Protein AF-A0A6I8M839-F1 (afdb_monomer_lite)

InterPro domains:
  IPR004322 Plasmid replicase, bacterial [PF03090] (79-226)

Foldseek 3Di:
DDPPPPPPPPPVVVVVVVQVVCCQQLLSADQDFDDPVNVVLLCVLLVDQKWQFALDPPCVRQWDWDQDPVPRDIDIDGNIDGLPDPVRLNTFKTQSADLFKHQKQKAWQAQWFAAAQTSSRAHSLLSNLQNVCVVVVNHFQKKWAFRHTRTIMGMAGADMDGADPVSDDVVVVLSVLLSVLVNVSSVGDPCPPPSMDGDSSHDDDDNRRTRMGGGHSDHDYSVVSSVVSCVVVVVDDPPPPPPDDPDPVSVVVVVVVVVVVVVVVVPDDD

Sequence (270 aa):
MSLANLRQIDTAEACVISHVSNLGVCGGLYDTPASATDRDFLREHLGSEVLHASKTRRFSHAYYTVTNEETGEQVTKPRMYRVTSAAFTTCQYVMLTKVKRAAVIVVDIDQPGTEGGHPSNLAVDVRTKLAALVSKGIGPAWVGINPQSGKAQALWLIDPVYADASGKSRNMGLLASTTRALGEMLDHDPHFSHRFSRNPFYEGNDPTAYKWYRQHNHVMRLGDLIKEVRAMSGQLQYEKTRQQFTSGRELITAVKTRREEAQAFKFSPR

Radius of gyration: 23.8 Å; chains: 1; bounding box: 48×67×89 Å

pLDDT: mean 83.9, std 18.34, range [33.12, 98.62]

Secondary structure (DSSP, 8-state):
--TTTTS---HHHHHHHHHHHHHHHSTT----BPPHHHHHHHHHHHT-SEEEEESSS-GGGGEEEEE-TTT--EEEEE-EEETTSHHHHT-SEE--EETTEEEEEEEEE-----TT-SGGGS-HHHHHHHHHHHHTT---SEEEE-TTT--EEEEEEEEEEE--TTS--HHHHHHHHHHHHHHHHTT--TT-TT-PEE-TT--S--TTSPEEEE---PEEPHHHHHHHHHHHTT-----------SSHHHHHHHHHHHHHHHHHHHS---

Organism: NCBI:txid2719119

Structure (mmCIF, N/CA/C/O backbone):
data_AF-A0A6I8M839-F1
#
_entry.id   AF-A0A6I8M839-F1
#
loop_
_atom_site.group_PDB
_atom_site.id
_atom_site.type_symbol
_atom_site.label_atom_id
_atom_site.label_alt_id
_atom_site.label_comp_id
_atom_site.label_asym_id
_atom_site.label_entity_id
_atom_site.label_seq_id
_atom_site.pdbx_PDB_ins_code
_atom_site.Cartn_x
_atom_site.Cartn_y
_atom_site.Cartn_z
_atom_site.occupancy
_atom_site.B_iso_or_equiv
_atom_site.auth_seq_id
_atom_site.auth_comp_id
_atom_site.auth_asym_id
_atom_site.auth_atom_id
_atom_site.pdbx_PDB_model_num
ATOM 1 N N . MET A 1 1 ? 5.548 19.589 -52.808 1.00 45.00 1 MET A N 1
ATOM 2 C CA . MET A 1 1 ? 5.082 18.504 -51.916 1.00 45.00 1 MET A CA 1
ATOM 3 C C . MET A 1 1 ? 4.700 19.139 -50.590 1.00 45.00 1 MET A C 1
ATOM 5 O O . MET A 1 1 ? 5.522 19.833 -50.012 1.00 45.00 1 MET A O 1
ATOM 9 N N . SER A 1 2 ? 3.423 19.042 -50.224 1.00 33.12 2 SER A N 1
ATOM 10 C CA . SER A 1 2 ? 2.774 19.840 -49.174 1.00 33.12 2 SER A CA 1
ATOM 11 C C . SER A 1 2 ? 3.085 19.334 -47.758 1.00 33.12 2 SER A C 1
ATOM 13 O O . SER A 1 2 ? 3.140 18.129 -47.527 1.00 33.12 2 SER A O 1
ATOM 15 N N . LEU A 1 3 ? 3.205 20.274 -46.813 1.00 37.69 3 LEU A N 1
ATOM 16 C CA . LEU A 1 3 ? 3.411 20.131 -45.358 1.00 37.69 3 LEU A CA 1
ATOM 17 C C . LEU A 1 3 ? 2.253 19.431 -44.598 1.00 37.69 3 LEU A C 1
ATOM 19 O O . LEU A 1 3 ? 2.166 19.523 -43.376 1.00 37.69 3 LEU A O 1
ATOM 23 N N . ALA A 1 4 ? 1.361 18.725 -45.294 1.00 38.22 4 ALA A N 1
ATOM 24 C CA . ALA A 1 4 ? 0.159 18.119 -44.717 1.00 38.22 4 ALA A CA 1
ATOM 25 C C . ALA A 1 4 ? 0.342 16.671 -44.209 1.00 38.22 4 ALA A C 1
ATOM 27 O O . ALA A 1 4 ? -0.526 16.173 -43.502 1.00 38.22 4 ALA A O 1
ATOM 28 N N . ASN A 1 5 ? 1.468 16.006 -44.492 1.00 38.75 5 ASN A N 1
ATOM 29 C CA . ASN A 1 5 ? 1.661 14.580 -44.165 1.00 38.75 5 ASN A CA 1
ATOM 30 C C . ASN A 1 5 ? 2.315 14.295 -42.794 1.00 38.75 5 ASN A C 1
ATOM 32 O O . ASN A 1 5 ? 2.724 13.170 -42.537 1.00 38.7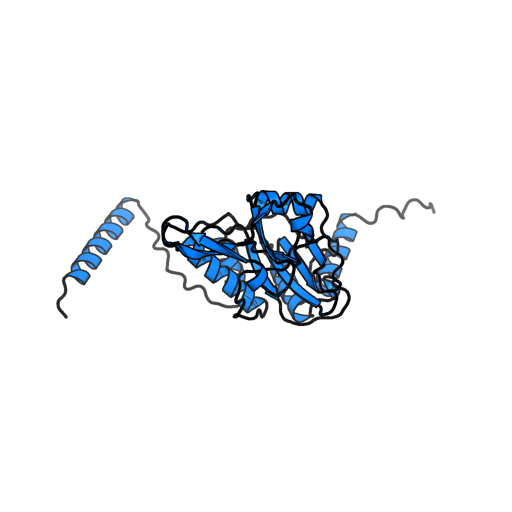5 5 ASN A O 1
ATOM 36 N N . LEU A 1 6 ? 2.427 15.288 -41.905 1.00 39.69 6 LEU A N 1
ATOM 37 C CA . LEU A 1 6 ? 3.121 15.151 -40.608 1.00 39.69 6 LEU A CA 1
ATOM 38 C C . LEU A 1 6 ? 2.192 15.142 -39.382 1.00 39.69 6 LEU A C 1
ATOM 40 O O . LEU A 1 6 ? 2.669 15.197 -38.252 1.00 39.69 6 LEU A O 1
ATOM 44 N N . ARG A 1 7 ? 0.868 15.069 -39.567 1.00 43.72 7 ARG A N 1
ATOM 45 C CA . ARG A 1 7 ? -0.111 15.086 -38.462 1.00 43.72 7 ARG A CA 1
ATOM 46 C C . ARG A 1 7 ? -1.072 13.903 -38.494 1.00 43.72 7 ARG A C 1
ATOM 48 O O . ARG A 1 7 ? -2.280 14.085 -38.423 1.00 43.72 7 ARG A O 1
ATOM 55 N N . GLN A 1 8 ? -0.534 12.695 -38.595 1.00 40.03 8 GLN A N 1
ATOM 56 C CA . GLN A 1 8 ? -1.309 11.486 -38.321 1.00 40.03 8 GLN A CA 1
ATOM 57 C C . GLN A 1 8 ? -0.378 10.310 -38.010 1.00 40.03 8 GLN A C 1
ATOM 59 O O . GLN A 1 8 ? -0.463 9.252 -38.614 1.00 40.03 8 GLN A O 1
ATOM 64 N N . ILE A 1 9 ? 0.560 10.506 -37.074 1.00 45.94 9 ILE A N 1
ATOM 65 C CA . ILE A 1 9 ? 1.094 9.349 -36.348 1.00 45.94 9 ILE A CA 1
ATOM 66 C C . ILE A 1 9 ? -0.057 8.906 -35.455 1.00 45.94 9 ILE A C 1
ATOM 68 O O . ILE A 1 9 ? -0.470 9.639 -34.552 1.00 45.94 9 ILE A O 1
ATOM 72 N N . ASP A 1 10 ? -0.643 7.774 -35.821 1.00 45.84 10 ASP A N 1
ATOM 73 C CA . ASP A 1 10 ? -1.844 7.222 -35.226 1.00 45.84 10 ASP A CA 1
ATOM 74 C C . ASP A 1 10 ? -1.691 7.136 -33.704 1.00 45.84 10 ASP A C 1
ATOM 76 O O . ASP A 1 10 ? -0.706 6.619 -33.172 1.00 45.84 10 ASP A O 1
ATOM 80 N N . THR A 1 11 ? -2.683 7.645 -32.978 1.00 50.59 11 THR A N 1
ATOM 81 C CA . THR A 1 11 ? -2.707 7.626 -31.504 1.00 50.59 11 THR A CA 1
ATOM 82 C C . THR A 1 11 ? -2.584 6.208 -30.942 1.00 50.59 11 THR A C 1
ATOM 84 O O . THR A 1 11 ? -2.060 6.033 -29.844 1.00 50.59 11 THR A O 1
ATOM 87 N N . ALA A 1 12 ? -2.987 5.194 -31.713 1.00 41.12 12 ALA A N 1
ATOM 88 C CA . ALA A 1 12 ? -2.780 3.787 -31.396 1.00 41.12 12 ALA A CA 1
ATOM 89 C C . ALA A 1 12 ? -1.300 3.370 -31.480 1.00 41.12 12 ALA A C 1
ATOM 91 O O . ALA A 1 12 ? -0.816 2.704 -30.572 1.00 41.12 12 ALA A O 1
ATOM 92 N N . GLU A 1 13 ? -0.550 3.800 -32.497 1.00 37.06 13 GLU A N 1
ATOM 93 C CA . GLU A 1 13 ? 0.884 3.497 -32.628 1.00 37.06 13 GLU A CA 1
ATOM 94 C C . GLU A 1 13 ? 1.712 4.217 -31.555 1.00 37.06 13 GLU A C 1
ATOM 96 O O . GLU A 1 13 ? 2.579 3.610 -30.928 1.00 37.06 13 GLU A O 1
ATOM 101 N N . ALA A 1 14 ? 1.390 5.478 -31.249 1.00 46.81 14 ALA A N 1
ATOM 102 C CA . ALA A 1 14 ? 2.003 6.202 -30.132 1.00 46.81 14 ALA A CA 1
ATOM 103 C C . ALA A 1 14 ? 1.656 5.574 -28.764 1.00 46.81 14 ALA A C 1
ATOM 105 O O . ALA A 1 14 ? 2.506 5.497 -27.871 1.00 46.81 14 ALA A O 1
ATOM 106 N N . CYS A 1 15 ? 0.424 5.080 -28.594 1.00 42.19 15 CYS A N 1
ATOM 107 C CA . CYS A 1 15 ? 0.009 4.314 -27.416 1.00 42.19 15 CYS A CA 1
ATOM 108 C C . CYS A 1 15 ? 0.769 2.982 -27.307 1.00 42.19 15 CYS A C 1
ATOM 110 O O . CYS A 1 15 ? 1.235 2.637 -26.227 1.00 42.19 15 CYS A O 1
ATOM 112 N N . VAL A 1 16 ? 0.984 2.267 -28.413 1.00 45.88 16 VAL A N 1
ATOM 113 C CA . VAL A 1 16 ? 1.742 1.006 -28.429 1.00 45.88 16 VAL A CA 1
ATOM 114 C C . VAL A 1 16 ? 3.232 1.246 -28.154 1.00 45.88 16 VAL A C 1
ATOM 116 O O . VAL A 1 16 ? 3.812 0.551 -27.323 1.00 45.88 16 VAL A O 1
ATOM 119 N N . ILE A 1 17 ? 3.852 2.268 -28.753 1.00 45.97 17 ILE A N 1
ATOM 120 C CA . ILE A 1 17 ? 5.266 2.617 -28.523 1.00 45.97 17 ILE A CA 1
ATOM 121 C C . ILE A 1 17 ? 5.491 3.087 -27.078 1.00 45.97 17 ILE A C 1
ATOM 123 O O . ILE A 1 17 ? 6.464 2.673 -26.438 1.00 45.97 17 ILE A O 1
ATOM 127 N N . SER A 1 18 ? 4.582 3.897 -26.522 1.00 54.16 18 SER A N 1
ATOM 128 C CA . SER A 1 18 ? 4.627 4.276 -25.101 1.00 54.16 18 SER A CA 1
ATOM 129 C C . SER A 1 18 ? 4.399 3.078 -24.178 1.00 54.16 18 SER A C 1
ATOM 131 O O . SER A 1 18 ? 5.116 2.935 -23.197 1.00 54.16 18 SER A O 1
ATOM 133 N N . HIS A 1 19 ? 3.490 2.158 -24.500 1.00 51.19 19 HIS A N 1
ATOM 134 C CA . HIS A 1 19 ? 3.244 0.972 -23.677 1.00 51.19 19 HIS A CA 1
A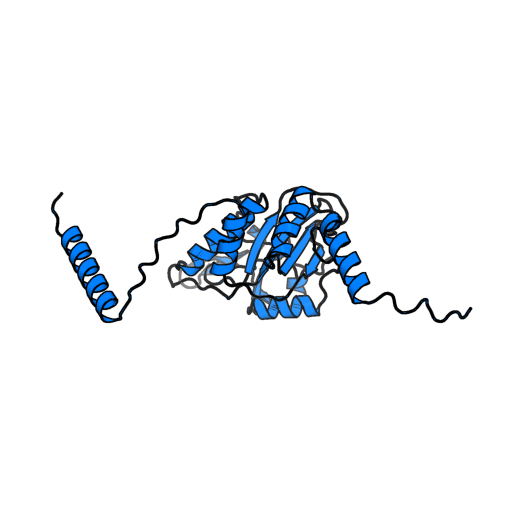TOM 135 C C . HIS A 1 19 ? 4.437 -0.002 -23.667 1.00 51.19 19 HIS A C 1
ATOM 137 O O . HIS A 1 19 ? 4.839 -0.473 -22.603 1.00 51.19 19 HIS A O 1
ATOM 143 N N . VAL A 1 20 ? 5.064 -0.249 -24.824 1.00 51.81 20 VAL A N 1
ATOM 144 C CA . VAL A 1 20 ? 6.237 -1.136 -24.956 1.00 51.81 20 VAL A CA 1
ATOM 145 C C . VAL A 1 20 ? 7.480 -0.542 -24.282 1.00 51.81 20 VAL A C 1
ATOM 147 O O . VAL A 1 20 ? 8.205 -1.259 -23.593 1.00 51.81 20 VAL A O 1
ATOM 150 N N . SER A 1 21 ? 7.707 0.770 -24.400 1.00 54.19 21 SER A N 1
ATOM 151 C CA . SER A 1 21 ? 8.803 1.454 -23.690 1.00 54.19 21 SER A CA 1
ATOM 152 C C . SER A 1 21 ? 8.576 1.517 -22.171 1.00 54.19 21 SER A C 1
ATOM 154 O O . SER A 1 21 ? 9.525 1.368 -21.395 1.00 54.19 21 SER A O 1
ATOM 156 N N . ASN A 1 22 ? 7.320 1.637 -21.728 1.00 60.75 22 ASN A N 1
ATOM 157 C CA . ASN A 1 22 ? 6.961 1.673 -20.311 1.00 60.75 22 ASN A CA 1
ATOM 158 C C . ASN A 1 22 ? 7.120 0.308 -19.611 1.00 60.75 22 ASN A C 1
ATOM 160 O O . ASN A 1 22 ? 7.464 0.256 -18.428 1.00 60.75 22 ASN A O 1
ATOM 164 N N . LEU A 1 23 ? 6.931 -0.805 -20.334 1.00 64.06 23 LEU A N 1
ATOM 165 C CA . LEU A 1 23 ? 7.143 -2.162 -19.807 1.00 64.06 23 LEU A CA 1
ATOM 166 C C . LEU A 1 23 ? 8.592 -2.397 -19.352 1.00 64.06 23 LEU A C 1
ATOM 168 O O . LEU A 1 23 ? 8.803 -2.996 -18.300 1.00 64.06 23 LEU A O 1
ATOM 172 N N . GLY A 1 24 ? 9.582 -1.886 -20.092 1.00 68.69 24 GLY A N 1
ATOM 173 C CA . GLY A 1 24 ? 11.000 -2.051 -19.748 1.00 68.69 24 GLY A CA 1
ATOM 174 C C . GLY A 1 24 ? 11.500 -1.066 -18.687 1.00 68.69 24 GLY A C 1
ATOM 175 O O . GLY A 1 24 ? 12.174 -1.455 -17.731 1.00 68.69 24 GLY A O 1
ATOM 176 N N . VAL A 1 25 ? 11.163 0.220 -18.831 1.00 85.19 25 VAL A N 1
ATOM 177 C CA . VAL A 1 25 ? 11.733 1.277 -17.975 1.00 85.19 25 VAL A CA 1
ATOM 178 C C . VAL A 1 25 ? 11.007 1.389 -16.638 1.00 85.19 25 VAL A C 1
ATOM 180 O O . VAL A 1 25 ? 11.667 1.522 -15.614 1.00 85.19 25 VAL A O 1
ATOM 183 N N . CYS A 1 26 ? 9.680 1.270 -16.619 1.00 91.69 26 CYS A N 1
ATOM 184 C CA . CYS A 1 26 ? 8.853 1.482 -15.424 1.00 91.69 26 CYS A CA 1
ATOM 185 C C . CYS A 1 26 ? 8.119 0.217 -14.962 1.00 91.69 26 CYS A C 1
ATOM 187 O O . CYS A 1 26 ? 7.280 0.288 -14.066 1.00 91.69 26 CYS A O 1
ATOM 189 N N . GLY A 1 27 ? 8.382 -0.940 -15.578 1.00 90.88 27 GLY A N 1
ATOM 190 C CA . GLY A 1 27 ? 7.683 -2.182 -15.247 1.00 90.88 27 GLY A CA 1
ATOM 191 C C . GLY A 1 27 ? 6.197 -2.162 -15.623 1.00 90.88 27 GLY A C 1
ATOM 192 O O . GLY A 1 27 ? 5.382 -2.785 -14.951 1.00 90.88 27 GLY A O 1
ATOM 193 N N . GLY A 1 28 ? 5.822 -1.388 -16.647 1.00 92.75 28 GLY A N 1
ATOM 194 C CA . GLY A 1 28 ? 4.431 -1.218 -17.080 1.00 92.75 28 GLY A CA 1
ATOM 195 C C . GLY A 1 28 ? 3.609 -0.258 -16.216 1.00 92.75 28 GLY A C 1
ATOM 196 O O . GLY A 1 28 ? 2.411 -0.118 -16.450 1.00 92.75 28 GLY A O 1
ATOM 197 N N . LEU A 1 29 ? 4.227 0.409 -15.236 1.00 96.56 29 LEU A N 1
ATOM 198 C CA . LEU A 1 29 ? 3.568 1.389 -14.375 1.00 96.56 29 LEU A CA 1
ATOM 199 C C . LEU A 1 29 ? 3.536 2.781 -15.013 1.00 96.56 29 LEU A C 1
ATOM 201 O O . LEU A 1 29 ? 4.498 3.215 -15.640 1.00 96.56 29 LEU A O 1
ATOM 205 N N . TYR A 1 30 ? 2.461 3.527 -14.795 1.00 95.62 30 TYR A N 1
ATOM 206 C CA . TYR A 1 30 ? 2.380 4.950 -15.103 1.00 95.62 30 TYR A CA 1
ATOM 207 C C . TYR A 1 30 ? 3.204 5.780 -14.110 1.00 95.62 30 TYR A C 1
ATOM 209 O O . TYR A 1 30 ? 3.074 5.615 -12.894 1.00 95.62 30 TYR A O 1
ATOM 217 N N . ASP A 1 31 ? 3.990 6.722 -14.635 1.00 96.25 31 ASP A N 1
ATOM 218 C CA . ASP A 1 31 ? 4.793 7.695 -13.877 1.00 96.25 31 ASP A CA 1
ATOM 219 C C . ASP A 1 31 ? 4.067 9.048 -13.765 1.00 96.25 31 ASP A C 1
ATOM 221 O O . ASP A 1 31 ? 4.588 10.115 -14.075 1.00 96.25 31 ASP A O 1
ATOM 225 N N . THR A 1 32 ? 2.787 9.004 -13.394 1.00 95.25 32 THR A N 1
ATOM 226 C CA . THR A 1 32 ? 2.000 10.199 -13.065 1.00 95.25 32 THR A CA 1
ATOM 227 C C . THR A 1 32 ? 1.635 10.138 -11.586 1.00 95.25 32 THR A C 1
ATOM 229 O O . THR A 1 32 ? 0.911 9.220 -11.185 1.00 95.25 32 THR A O 1
ATOM 232 N N . PRO A 1 33 ? 2.153 11.058 -10.748 1.00 95.25 33 PRO A N 1
ATOM 233 C CA . PRO A 1 33 ? 1.810 11.092 -9.335 1.00 95.25 33 PRO A CA 1
ATOM 234 C C . PRO A 1 33 ? 0.300 11.195 -9.130 1.00 95.25 33 PRO A C 1
ATOM 236 O O . PRO A 1 33 ? -0.395 11.894 -9.866 1.00 95.25 33 PRO A O 1
ATOM 239 N N . ALA A 1 34 ? -0.199 10.518 -8.102 1.00 96.44 34 ALA A N 1
ATOM 240 C CA . ALA A 1 34 ? -1.610 10.514 -7.768 1.00 96.44 34 ALA A CA 1
ATOM 241 C C . ALA A 1 34 ? -2.125 11.939 -7.539 1.00 96.44 34 ALA A C 1
ATOM 243 O O . ALA A 1 34 ? -1.510 12.740 -6.823 1.00 96.44 34 ALA A O 1
ATOM 244 N N . SER A 1 35 ? -3.291 12.226 -8.103 1.00 95.88 35 SER A N 1
ATOM 245 C CA . SER A 1 35 ? -4.028 13.479 -7.954 1.00 95.88 35 SER A CA 1
ATOM 246 C C . SER A 1 35 ? -4.948 13.464 -6.726 1.00 95.88 35 SER A C 1
ATOM 248 O O . SER A 1 35 ? -5.095 12.448 -6.038 1.00 95.88 35 SER A O 1
ATOM 250 N N . ALA A 1 36 ? -5.574 14.602 -6.417 1.00 94.06 36 ALA A N 1
ATOM 251 C CA . ALA A 1 36 ? -6.616 14.662 -5.390 1.00 94.06 36 ALA A CA 1
ATOM 252 C C . ALA A 1 36 ? -7.789 13.722 -5.732 1.00 94.06 36 ALA A C 1
ATOM 254 O O . ALA A 1 36 ? -8.204 12.935 -4.887 1.00 94.06 36 ALA A O 1
ATOM 255 N N . THR A 1 37 ? -8.224 13.702 -6.995 1.00 95.56 37 THR A N 1
ATOM 256 C CA . THR A 1 37 ? -9.299 12.824 -7.480 1.00 95.56 37 THR A CA 1
ATOM 257 C C . THR A 1 37 ? -8.968 11.341 -7.298 1.00 95.56 37 THR A C 1
ATOM 259 O O . THR A 1 37 ? -9.821 10.558 -6.889 1.00 95.56 37 THR A O 1
ATOM 262 N N . ASP A 1 38 ? -7.717 10.935 -7.537 1.00 97.06 38 ASP A N 1
ATOM 263 C CA . ASP A 1 38 ? -7.298 9.550 -7.292 1.00 97.06 38 ASP A CA 1
ATOM 264 C C . ASP A 1 38 ? -7.440 9.188 -5.804 1.00 97.06 38 ASP A C 1
ATOM 266 O O . ASP A 1 38 ? -7.944 8.119 -5.449 1.00 97.06 38 ASP A O 1
ATOM 270 N N . ARG A 1 39 ? -7.036 10.101 -4.913 1.00 96.00 39 ARG A N 1
ATOM 271 C CA . ARG A 1 39 ? -7.174 9.918 -3.461 1.00 96.00 39 ARG A CA 1
ATOM 272 C C . ARG A 1 39 ? -8.640 9.865 -3.035 1.00 96.00 39 ARG A C 1
ATOM 274 O O . ARG A 1 39 ? -8.971 9.104 -2.127 1.00 96.00 39 ARG A O 1
ATOM 281 N N . ASP A 1 40 ? -9.522 10.608 -3.692 1.00 95.19 40 ASP A N 1
ATOM 282 C CA . ASP A 1 40 ? -10.964 10.547 -3.437 1.00 95.19 40 ASP A CA 1
ATOM 283 C C . ASP A 1 40 ? -11.519 9.152 -3.734 1.00 95.19 40 ASP A C 1
ATOM 285 O O . ASP A 1 40 ? -12.158 8.563 -2.860 1.00 95.19 40 ASP A O 1
ATOM 289 N N . PHE A 1 41 ? -11.163 8.565 -4.882 1.00 96.06 41 PHE A N 1
ATOM 290 C CA . PHE A 1 41 ? -11.541 7.188 -5.217 1.00 96.06 41 PHE A CA 1
ATOM 291 C C . PHE A 1 41 ? -11.007 6.167 -4.210 1.00 96.06 41 PHE A C 1
ATOM 293 O O . PHE A 1 41 ? -11.738 5.273 -3.778 1.00 96.06 41 PHE A O 1
ATOM 300 N N . LEU A 1 42 ? -9.737 6.284 -3.801 1.00 96.75 42 LEU A N 1
ATOM 301 C CA . LEU A 1 42 ? -9.171 5.368 -2.809 1.00 96.75 42 LEU A CA 1
ATOM 302 C C . LEU A 1 42 ? -9.907 5.484 -1.467 1.00 96.75 42 LEU A C 1
ATOM 304 O O . LEU A 1 42 ? -10.194 4.477 -0.824 1.00 96.75 42 LEU A O 1
ATOM 308 N N . ARG A 1 43 ? -10.234 6.705 -1.042 1.00 95.12 43 ARG A N 1
ATOM 309 C CA . ARG A 1 43 ? -10.980 6.967 0.192 1.00 95.12 43 ARG A CA 1
ATOM 310 C C . ARG A 1 43 ? -12.395 6.394 0.145 1.00 95.12 43 ARG A C 1
ATOM 312 O O . ARG A 1 43 ? -12.812 5.771 1.123 1.00 95.12 43 ARG A O 1
ATOM 319 N N . GLU A 1 44 ? -13.098 6.568 -0.970 1.00 95.56 44 GLU A N 1
ATOM 320 C CA . GLU A 1 44 ? -14.418 5.975 -1.194 1.00 95.56 44 GLU A CA 1
ATOM 321 C C . GLU A 1 44 ? -14.351 4.444 -1.106 1.00 95.56 44 GLU A C 1
ATOM 323 O O . GLU A 1 44 ? -15.091 3.838 -0.331 1.00 95.56 44 GLU A O 1
ATOM 328 N N . HIS A 1 45 ? -13.380 3.823 -1.784 1.00 96.88 45 HIS A N 1
ATOM 329 C CA . HIS A 1 45 ? -13.176 2.370 -1.754 1.00 96.88 45 HIS A CA 1
ATOM 330 C C . HIS A 1 45 ? -12.847 1.837 -0.349 1.00 96.88 45 HIS A C 1
ATOM 332 O O . HIS A 1 45 ? -13.370 0.811 0.103 1.00 96.88 45 HIS A O 1
ATOM 338 N N . LEU A 1 46 ? -12.004 2.558 0.400 1.00 95.25 46 LEU A N 1
ATOM 339 C CA . LEU A 1 46 ? -11.726 2.233 1.799 1.00 95.25 46 LEU A CA 1
ATOM 340 C C . LEU A 1 46 ? -12.994 2.310 2.661 1.00 95.25 46 LEU A C 1
ATOM 342 O O . LEU A 1 46 ? -13.077 1.581 3.655 1.00 95.25 46 LEU A O 1
ATOM 346 N N . GLY A 1 47 ? -13.977 3.142 2.302 1.00 93.06 47 GLY A N 1
ATOM 347 C CA . GLY A 1 47 ? -15.296 3.205 2.938 1.00 93.06 47 GLY A CA 1
ATOM 348 C C . GLY A 1 47 ? -15.231 3.508 4.436 1.00 93.06 47 GLY A C 1
ATOM 349 O O . GLY A 1 47 ? -15.988 2.947 5.225 1.00 93.06 47 GLY A O 1
ATOM 350 N N . SER A 1 48 ? -14.238 4.289 4.868 1.00 90.19 48 SER A N 1
ATOM 351 C CA . SER A 1 48 ? -14.017 4.641 6.273 1.00 90.19 48 SER A CA 1
ATOM 352 C C . SER A 1 48 ? -13.767 6.135 6.413 1.00 90.19 48 SER A C 1
ATOM 354 O O . SER A 1 48 ? -12.792 6.654 5.881 1.00 90.19 48 SER A O 1
ATOM 356 N N . GLU A 1 49 ? -14.598 6.808 7.205 1.00 93.00 49 GLU A N 1
ATOM 357 C CA . GLU A 1 49 ? -14.428 8.235 7.515 1.00 93.00 49 GLU A CA 1
ATOM 358 C C . GLU A 1 49 ? -13.259 8.501 8.468 1.00 93.00 49 GLU A C 1
ATOM 360 O O . GLU A 1 49 ? -12.723 9.609 8.517 1.00 93.00 49 GLU A O 1
ATOM 365 N N . VAL A 1 50 ? -12.859 7.480 9.232 1.00 95.19 50 VAL A N 1
ATOM 366 C CA . VAL A 1 50 ? -11.743 7.541 10.173 1.00 95.19 50 VAL A CA 1
ATOM 367 C C . VAL A 1 50 ? -10.762 6.395 9.963 1.00 95.19 50 VAL A C 1
ATOM 369 O O . VAL A 1 50 ? -11.150 5.225 9.817 1.00 95.19 50 VAL A O 1
ATOM 372 N N . LEU A 1 51 ? -9.476 6.734 10.007 1.00 95.44 51 LEU A N 1
ATOM 373 C CA . LEU A 1 51 ? -8.364 5.794 9.916 1.00 95.44 51 LEU A CA 1
ATOM 374 C C . LEU A 1 51 ? -7.419 5.963 11.106 1.00 95.44 51 LEU A C 1
ATOM 376 O O . LEU A 1 51 ? -7.234 7.058 11.637 1.00 95.44 51 LEU A O 1
ATOM 380 N N . HIS A 1 52 ? -6.829 4.849 11.531 1.00 96.12 52 HIS A N 1
ATOM 381 C CA . HIS A 1 52 ? -5.780 4.838 12.543 1.00 96.12 52 HIS A CA 1
ATOM 382 C C . HIS A 1 52 ? -4.459 5.197 11.872 1.00 96.12 52 HIS A C 1
ATOM 384 O O . HIS A 1 52 ? -4.064 4.543 10.906 1.00 96.12 52 HIS A O 1
ATOM 390 N N . ALA A 1 53 ? -3.795 6.244 12.353 1.00 95.94 53 ALA A N 1
ATOM 391 C CA . ALA A 1 53 ? -2.607 6.783 11.707 1.00 95.94 53 ALA A CA 1
ATOM 392 C C . ALA A 1 53 ? -1.515 7.170 12.710 1.00 95.94 53 ALA A C 1
ATOM 394 O O . ALA A 1 53 ? -1.765 7.339 13.905 1.00 95.94 53 ALA A O 1
ATOM 395 N N . SER A 1 54 ? -0.293 7.308 12.201 1.00 95.50 54 SER A N 1
ATOM 396 C CA . SER A 1 54 ? 0.879 7.758 12.945 1.00 95.50 54 SER A CA 1
ATOM 397 C C . SER A 1 54 ? 1.611 8.847 12.173 1.00 95.50 54 SER A C 1
ATOM 399 O O . SER A 1 54 ? 1.835 8.737 10.965 1.00 95.50 54 SER A O 1
ATOM 401 N N . LYS A 1 55 ? 2.058 9.879 12.892 1.00 94.12 55 LYS A N 1
ATOM 402 C CA . LYS A 1 55 ? 2.885 10.952 12.324 1.00 94.12 55 LYS A CA 1
ATOM 403 C C . LYS A 1 55 ? 4.247 10.464 11.843 1.00 94.12 55 LYS A C 1
ATOM 405 O O . LYS A 1 55 ? 4.766 10.991 10.871 1.00 94.12 55 LYS A O 1
ATOM 410 N N . THR A 1 56 ? 4.816 9.459 12.505 1.00 92.38 56 THR A N 1
ATOM 411 C CA . THR A 1 56 ? 6.165 8.949 12.217 1.00 92.38 56 THR A CA 1
ATOM 412 C C . THR A 1 56 ? 6.221 7.428 12.367 1.00 92.38 56 THR A C 1
ATOM 414 O O . THR A 1 56 ? 5.244 6.796 12.778 1.00 92.38 56 THR A O 1
ATOM 417 N N . ARG A 1 57 ? 7.396 6.836 12.113 1.00 90.50 57 ARG A N 1
ATOM 418 C CA . ARG A 1 57 ? 7.668 5.405 12.343 1.00 90.50 57 ARG A CA 1
ATOM 419 C C . ARG A 1 57 ? 7.621 4.974 13.818 1.00 90.50 57 ARG A C 1
ATOM 421 O O . ARG A 1 57 ? 7.745 3.793 14.115 1.00 90.50 57 ARG A O 1
ATOM 428 N N . ARG A 1 58 ? 7.477 5.911 14.765 1.00 91.31 58 ARG A N 1
ATOM 429 C CA . ARG A 1 58 ? 7.316 5.603 16.197 1.00 91.31 58 ARG A CA 1
ATOM 430 C C . ARG A 1 58 ? 5.863 5.212 16.485 1.00 91.31 58 ARG A C 1
ATOM 432 O O . ARG A 1 58 ? 5.086 6.023 16.982 1.00 91.31 58 ARG A O 1
ATOM 439 N N . PHE A 1 59 ? 5.491 3.974 16.162 1.00 92.00 59 PHE A N 1
ATOM 440 C CA . PHE A 1 59 ? 4.093 3.518 16.214 1.00 92.00 59 PHE A CA 1
ATOM 441 C C . PHE A 1 59 ? 3.470 3.491 17.612 1.00 92.00 59 PHE A C 1
ATOM 443 O O . PHE A 1 59 ? 2.249 3.551 17.717 1.00 92.00 59 PHE A O 1
ATOM 450 N N . SER A 1 60 ? 4.262 3.493 18.687 1.00 91.19 60 SER A N 1
ATOM 451 C CA . SER A 1 60 ? 3.739 3.694 20.047 1.00 91.19 60 SER A CA 1
ATOM 452 C C . SER A 1 60 ? 2.966 5.014 20.179 1.00 91.19 60 SER A C 1
ATOM 454 O O . SER A 1 60 ? 1.955 5.073 20.873 1.00 91.19 60 SER A O 1
ATOM 456 N N . HIS A 1 61 ? 3.363 6.057 19.441 1.00 91.44 61 HIS A N 1
ATOM 457 C CA . HIS A 1 61 ? 2.677 7.353 19.441 1.00 91.44 61 HIS A CA 1
ATOM 458 C C . HIS A 1 61 ? 1.350 7.329 18.675 1.00 91.44 61 HIS A C 1
ATOM 460 O O . HIS A 1 61 ? 0.560 8.263 18.809 1.00 91.44 61 HIS A O 1
ATOM 466 N N . ALA A 1 62 ? 1.076 6.274 17.903 1.00 94.06 62 ALA A N 1
ATOM 467 C CA . ALA A 1 62 ? -0.215 6.063 17.256 1.00 94.06 62 ALA A CA 1
ATOM 468 C C . ALA A 1 62 ? -1.303 5.637 18.254 1.00 94.06 62 ALA A C 1
ATOM 470 O O . ALA A 1 62 ? -2.445 5.421 17.858 1.00 94.06 62 ALA A O 1
ATOM 471 N N . TYR A 1 63 ? -0.969 5.509 19.535 1.00 95.12 63 TYR A N 1
ATOM 472 C CA . TYR A 1 63 ? -1.892 5.163 20.601 1.00 95.12 63 TYR A CA 1
ATOM 473 C C . TYR A 1 63 ? -1.864 6.219 21.712 1.00 95.12 63 TYR A C 1
ATOM 475 O O . TYR A 1 63 ? -0.979 7.080 21.776 1.00 95.12 63 TYR A O 1
ATOM 483 N N . TYR A 1 64 ? -2.876 6.181 22.569 1.00 94.31 64 TYR A N 1
ATOM 484 C CA . TYR A 1 64 ? -2.949 6.953 23.803 1.00 94.31 64 TYR A CA 1
ATOM 485 C C . TYR A 1 64 ? -3.607 6.112 24.891 1.00 94.31 64 TYR A C 1
ATOM 487 O O . TYR A 1 64 ? -4.428 5.246 24.592 1.00 94.31 64 TYR A O 1
ATOM 495 N N . THR A 1 65 ? -3.236 6.352 26.141 1.00 94.88 65 THR A N 1
ATOM 496 C CA . THR A 1 65 ? -3.799 5.623 27.277 1.00 94.88 65 THR A CA 1
ATOM 497 C C . THR A 1 65 ? -4.906 6.443 27.917 1.00 94.88 65 THR A C 1
ATOM 499 O O . THR A 1 65 ? -4.794 7.663 28.035 1.00 94.88 65 THR A O 1
ATOM 502 N N . VAL A 1 66 ? -5.987 5.771 28.295 1.00 93.25 66 VAL A N 1
ATOM 503 C CA . VAL A 1 66 ? -7.100 6.340 29.055 1.00 93.25 66 VAL A CA 1
ATOM 504 C C . VAL A 1 66 ? -7.410 5.433 30.230 1.00 93.25 66 VAL A C 1
ATOM 506 O O . VAL A 1 66 ? -7.251 4.219 30.127 1.00 93.25 66 VAL A O 1
ATOM 509 N N . THR A 1 67 ? -7.882 6.004 31.328 1.00 93.75 67 THR A N 1
ATOM 510 C CA . THR A 1 67 ? -8.416 5.215 32.438 1.00 93.75 67 THR A CA 1
ATOM 511 C C . THR A 1 67 ? -9.821 4.745 32.073 1.00 93.75 67 THR A C 1
ATOM 513 O O . THR A 1 67 ? -10.644 5.540 31.620 1.00 93.75 67 THR A O 1
ATOM 516 N N . ASN A 1 68 ? -10.089 3.453 32.226 1.00 91.00 68 ASN A N 1
ATOM 517 C CA . ASN A 1 68 ? -11.440 2.921 32.193 1.00 91.00 68 ASN A CA 1
ATOM 518 C C . ASN A 1 68 ? -12.172 3.416 33.445 1.00 91.00 68 ASN A C 1
ATOM 520 O O . ASN A 1 68 ? -11.772 3.088 34.557 1.00 91.00 68 ASN A O 1
ATOM 524 N N . GLU A 1 69 ? -13.216 4.219 33.262 1.00 90.44 69 GLU A N 1
ATOM 525 C CA . GLU A 1 69 ? -13.966 4.821 34.369 1.00 90.44 69 GLU A CA 1
ATOM 526 C C . GLU A 1 69 ? -14.682 3.771 35.235 1.00 90.44 69 GLU A C 1
ATOM 528 O O . GLU A 1 69 ? -14.879 4.002 36.423 1.00 90.44 69 GLU A O 1
ATOM 533 N N . GLU A 1 70 ? -15.011 2.603 34.675 1.00 89.44 70 GLU A N 1
ATOM 534 C CA . GLU A 1 70 ? -15.708 1.527 35.389 1.00 89.44 70 GLU A CA 1
ATOM 535 C C . GLU A 1 70 ? -14.750 0.618 36.171 1.00 89.44 70 GLU A C 1
ATOM 537 O O . GLU A 1 70 ? -15.064 0.202 37.284 1.00 89.44 70 GLU A O 1
ATOM 542 N N . THR A 1 71 ? -13.582 0.292 35.603 1.00 91.38 71 THR A N 1
ATOM 543 C CA . THR A 1 71 ? -12.636 -0.669 36.209 1.00 91.38 71 THR A CA 1
ATOM 544 C C . THR A 1 71 ? -11.423 -0.013 36.868 1.00 91.38 71 THR A C 1
ATOM 546 O O . THR A 1 71 ? -10.678 -0.680 37.579 1.00 91.38 71 THR A O 1
ATOM 549 N N . GLY A 1 72 ? -11.185 1.280 36.626 1.00 91.19 72 GLY A N 1
ATOM 550 C CA . GLY A 1 72 ? -9.979 1.997 37.055 1.00 91.19 72 GLY A CA 1
ATOM 551 C C . GLY A 1 72 ? -8.705 1.607 36.291 1.00 91.19 72 GLY A C 1
ATOM 552 O O . GLY A 1 72 ? -7.632 2.149 36.559 1.00 91.19 72 GLY A O 1
ATOM 553 N N . GLU A 1 73 ? -8.791 0.684 35.331 1.00 92.75 73 GLU A N 1
ATOM 554 C CA . GLU A 1 73 ? -7.636 0.163 34.599 1.00 92.75 73 GLU A CA 1
ATOM 555 C C . GLU A 1 73 ? -7.178 1.105 33.482 1.00 92.75 73 GLU A C 1
ATOM 557 O O . GLU A 1 73 ? -7.974 1.757 32.807 1.00 92.75 73 GLU A O 1
ATOM 562 N N . GLN A 1 74 ? -5.872 1.137 33.229 1.00 93.25 74 GLN A N 1
ATOM 563 C CA . GLN A 1 74 ? -5.301 1.858 32.092 1.00 93.25 74 GLN A CA 1
ATOM 564 C C . GLN A 1 74 ? -5.525 1.057 30.800 1.00 93.25 74 GLN A C 1
ATOM 566 O O . GLN A 1 74 ? -5.022 -0.054 30.651 1.00 93.25 74 GLN A O 1
ATOM 571 N N . VAL A 1 75 ? -6.243 1.640 29.838 1.00 93.44 75 VAL A N 1
ATOM 572 C CA . VAL A 1 75 ? -6.554 1.032 28.538 1.00 93.44 75 VAL A CA 1
ATOM 573 C C . VAL A 1 75 ? -5.927 1.846 27.411 1.00 93.44 75 VAL A C 1
ATOM 575 O O . VAL A 1 75 ? -6.098 3.061 27.313 1.00 93.44 75 VAL A O 1
ATOM 578 N N . THR A 1 76 ? -5.222 1.171 26.506 1.00 93.75 76 THR A N 1
ATOM 579 C CA . THR A 1 76 ? -4.639 1.792 25.312 1.00 93.75 76 THR A CA 1
ATOM 580 C C . THR A 1 76 ? -5.662 1.867 24.176 1.00 93.75 76 THR A C 1
ATOM 582 O O . THR A 1 76 ? -6.237 0.857 23.773 1.00 93.75 76 THR A O 1
ATOM 585 N N . LYS A 1 77 ? -5.865 3.064 23.615 1.00 93.25 77 LYS A N 1
ATOM 586 C CA . LYS A 1 77 ? -6.759 3.328 22.479 1.00 93.25 77 LYS A CA 1
ATOM 587 C C . LYS A 1 77 ? -5.980 3.820 21.250 1.00 93.25 77 LYS A C 1
ATOM 589 O O . LYS A 1 77 ? -4.993 4.547 21.397 1.00 93.25 77 LYS A O 1
ATOM 594 N N . PRO A 1 78 ? -6.389 3.436 20.027 1.00 94.62 78 PRO A N 1
ATOM 595 C CA . PRO A 1 78 ? -5.759 3.906 18.795 1.00 94.62 78 PRO A CA 1
ATOM 596 C C . PRO A 1 78 ? -6.108 5.373 18.515 1.00 94.62 78 PRO A C 1
ATOM 598 O O . PRO A 1 78 ? -7.245 5.801 18.710 1.00 94.62 78 PRO A O 1
ATOM 601 N N . ARG A 1 79 ? -5.150 6.148 17.999 1.00 96.00 79 ARG A N 1
ATOM 602 C CA . ARG A 1 79 ? -5.391 7.512 17.512 1.00 96.00 79 ARG A CA 1
ATOM 603 C C . ARG A 1 79 ? -6.085 7.470 16.157 1.00 96.00 79 ARG A C 1
ATOM 605 O O . ARG A 1 79 ? -5.470 7.184 15.130 1.00 96.00 79 ARG A O 1
ATOM 612 N N . MET A 1 80 ? -7.376 7.766 16.169 1.00 96.38 80 MET A N 1
ATOM 613 C CA . MET A 1 80 ? -8.206 7.830 14.973 1.00 96.38 80 MET A CA 1
ATOM 614 C C . MET A 1 80 ? -8.223 9.254 14.418 1.00 96.38 80 MET A C 1
ATOM 616 O O . MET A 1 80 ? -8.421 10.212 15.161 1.00 96.38 80 MET A O 1
ATOM 620 N N . TYR A 1 81 ? -8.059 9.386 13.107 1.00 97.12 81 TYR A N 1
ATOM 621 C CA . TYR A 1 81 ? -8.108 10.659 12.398 1.00 97.12 81 TYR A CA 1
ATOM 622 C C . TYR A 1 81 ? -9.212 10.618 11.352 1.00 97.12 81 TYR A C 1
ATOM 624 O O . TYR A 1 81 ? -9.346 9.621 10.641 1.00 97.12 81 TYR A O 1
ATOM 632 N N . ARG A 1 82 ? -9.979 11.707 11.229 1.00 96.75 82 ARG A N 1
ATOM 633 C CA . ARG A 1 82 ? -10.888 11.884 10.091 1.00 96.75 82 ARG A CA 1
ATOM 634 C C . ARG A 1 82 ? -10.061 12.008 8.820 1.00 96.75 82 ARG A C 1
ATOM 636 O O . ARG A 1 82 ? -9.137 12.822 8.778 1.00 96.75 82 ARG A O 1
ATOM 643 N N . VAL A 1 83 ? -10.414 11.244 7.792 1.00 93.62 83 VAL A N 1
ATOM 644 C CA . VAL A 1 83 ? -9.667 11.195 6.522 1.00 93.62 83 VAL A CA 1
ATOM 645 C C . VAL A 1 83 ? -9.656 12.532 5.773 1.00 93.62 83 VAL A C 1
ATOM 647 O O . VAL A 1 83 ? -8.772 12.773 4.967 1.00 93.62 83 VAL A O 1
ATOM 650 N N . THR A 1 84 ? -10.608 13.420 6.070 1.00 91.88 84 THR A N 1
ATOM 651 C CA . THR A 1 84 ? -10.708 14.786 5.527 1.00 91.88 84 THR A CA 1
ATOM 652 C C . THR A 1 84 ? -9.926 15.830 6.327 1.00 91.88 84 THR A C 1
ATOM 654 O O . THR A 1 84 ? -9.911 16.998 5.952 1.00 91.88 84 THR A O 1
ATOM 657 N N . SER A 1 85 ? -9.326 15.465 7.464 1.00 95.38 85 SER A N 1
ATOM 658 C CA . SER A 1 85 ? -8.672 16.438 8.344 1.00 95.38 85 SER A CA 1
ATOM 659 C C . SER A 1 85 ? -7.236 16.737 7.915 1.00 95.38 85 SER A C 1
ATOM 661 O O . SER A 1 85 ? -6.481 15.826 7.586 1.00 95.38 85 SER A O 1
ATOM 663 N N . ALA A 1 86 ? -6.806 17.994 8.053 1.00 94.25 86 ALA A N 1
ATOM 664 C CA . ALA A 1 86 ? -5.405 18.380 7.847 1.00 94.25 86 ALA A CA 1
ATOM 665 C C . ALA A 1 86 ? -4.436 17.613 8.771 1.00 94.25 86 ALA A C 1
ATOM 667 O O . ALA A 1 86 ? -3.313 17.288 8.402 1.00 94.25 86 ALA A O 1
ATOM 668 N N . ALA A 1 87 ? -4.872 17.246 9.982 1.00 95.62 87 ALA A N 1
ATOM 669 C CA . ALA A 1 87 ? -4.058 16.432 10.882 1.00 95.62 87 ALA A CA 1
ATOM 670 C C . ALA A 1 87 ? -3.727 15.052 10.280 1.00 95.62 87 ALA A C 1
ATOM 672 O O . ALA A 1 87 ? -2.614 14.555 10.466 1.00 95.62 87 ALA A O 1
ATOM 673 N N . PHE A 1 88 ? -4.661 14.450 9.538 1.00 96.56 88 PHE A N 1
ATOM 674 C CA . PHE A 1 88 ? -4.453 13.166 8.873 1.00 96.56 88 PHE A CA 1
ATOM 675 C C . PHE A 1 88 ? -3.432 13.251 7.735 1.00 96.56 88 PHE A C 1
ATOM 677 O O . PHE A 1 88 ? -2.580 12.369 7.630 1.00 96.56 88 PHE A O 1
ATOM 684 N N . THR A 1 89 ? -3.454 14.319 6.932 1.00 94.31 89 THR A N 1
ATOM 685 C CA . THR A 1 89 ? -2.537 14.473 5.786 1.00 94.31 89 THR A CA 1
ATOM 686 C C . THR A 1 89 ? -1.081 14.689 6.215 1.00 94.31 89 THR A C 1
ATOM 688 O O . THR A 1 89 ? -0.158 14.422 5.450 1.00 94.31 89 THR A O 1
ATOM 691 N N . THR A 1 90 ? -0.844 15.051 7.483 1.00 95.31 90 THR A N 1
ATOM 692 C CA . THR A 1 90 ? 0.499 15.068 8.102 1.00 95.31 90 THR A CA 1
ATOM 693 C C . THR A 1 90 ? 0.950 13.720 8.681 1.00 95.31 90 THR A C 1
ATOM 695 O O . THR A 1 90 ? 2.077 13.596 9.166 1.00 95.31 90 THR A O 1
ATOM 698 N N . CYS A 1 91 ? 0.098 12.691 8.675 1.00 96.50 91 CYS A N 1
ATOM 699 C CA . CYS A 1 91 ? 0.470 11.368 9.165 1.00 96.50 91 CYS A CA 1
ATOM 700 C C . CYS A 1 91 ? 1.226 10.585 8.091 1.00 96.50 91 CYS A C 1
ATOM 702 O O . CYS A 1 91 ? 0.646 10.241 7.066 1.00 96.50 91 CYS A O 1
ATOM 704 N N . GLN A 1 92 ? 2.499 10.254 8.320 1.00 95.69 92 GLN A N 1
ATOM 705 C CA . GLN A 1 92 ? 3.287 9.483 7.349 1.00 95.69 92 GLN A CA 1
ATOM 706 C C . GLN A 1 92 ? 2.847 8.021 7.213 1.00 95.69 92 GLN A C 1
ATOM 708 O O . GLN A 1 92 ? 3.137 7.389 6.195 1.00 95.69 92 GLN A O 1
ATOM 713 N N . TYR A 1 93 ? 2.182 7.473 8.234 1.00 96.19 93 TYR A N 1
ATOM 714 C CA . TYR A 1 93 ? 1.779 6.071 8.278 1.00 96.19 93 TYR A CA 1
ATOM 715 C C . TYR A 1 93 ? 0.305 5.926 8.634 1.00 96.19 93 TYR A C 1
ATOM 717 O O . TYR A 1 93 ? -0.230 6.695 9.432 1.00 96.19 93 TYR A O 1
ATOM 725 N N . VAL A 1 94 ? -0.343 4.906 8.081 1.00 96.06 94 VAL A N 1
ATOM 726 C CA . VAL A 1 94 ? -1.773 4.640 8.259 1.00 96.06 94 VAL A CA 1
ATOM 727 C C . VAL A 1 94 ? -2.050 3.139 8.234 1.00 96.06 94 VAL A C 1
ATOM 729 O O . VAL A 1 94 ? -1.363 2.380 7.557 1.00 96.06 94 VAL A O 1
ATOM 732 N N . MET A 1 95 ? -3.055 2.687 8.979 1.00 95.00 95 MET A N 1
ATOM 733 C CA . MET A 1 95 ? -3.580 1.330 8.842 1.00 95.00 95 MET A CA 1
ATOM 734 C C . MET A 1 95 ? -4.684 1.307 7.781 1.00 95.00 95 MET A C 1
ATOM 736 O O . MET A 1 95 ? -5.827 1.678 8.054 1.00 95.00 95 MET A O 1
ATOM 740 N N . LEU A 1 96 ? -4.348 0.852 6.570 1.00 94.00 96 LEU A N 1
ATOM 741 C CA . LEU A 1 96 ? -5.317 0.672 5.476 1.00 94.00 96 LEU A CA 1
ATOM 742 C C . LEU A 1 96 ? -6.169 -0.599 5.632 1.00 94.00 96 LEU A C 1
ATOM 744 O O . LEU A 1 96 ? -7.229 -0.723 5.019 1.00 94.00 96 LEU A O 1
ATOM 748 N N . THR A 1 97 ? -5.729 -1.540 6.472 1.00 88.38 97 THR A N 1
ATOM 749 C CA . THR A 1 97 ? -6.449 -2.782 6.775 1.00 88.38 97 THR A CA 1
ATOM 750 C C . THR A 1 97 ? -6.813 -2.842 8.258 1.00 88.38 97 THR A C 1
ATOM 752 O O . THR A 1 97 ? -6.002 -2.545 9.135 1.00 88.38 97 THR A O 1
ATOM 755 N N . LYS A 1 98 ? -8.059 -3.222 8.564 1.00 84.12 98 LYS A N 1
ATOM 756 C CA . LYS A 1 98 ? -8.568 -3.388 9.934 1.00 84.12 98 LYS A CA 1
ATOM 757 C C . LYS A 1 98 ? -8.674 -4.878 10.253 1.00 84.12 98 LYS A C 1
ATOM 759 O O . LYS A 1 98 ? -8.860 -5.702 9.365 1.00 84.12 98 LYS A O 1
ATOM 764 N N . VAL A 1 99 ? -8.625 -5.238 11.539 1.00 80.19 99 VAL A N 1
ATOM 765 C CA . VAL A 1 99 ? -8.746 -6.645 11.986 1.00 80.19 99 VAL A CA 1
ATOM 766 C C . VAL A 1 99 ? -10.010 -7.315 11.444 1.00 80.19 99 VAL A C 1
ATOM 768 O O . VAL A 1 99 ? -9.956 -8.464 11.024 1.00 80.19 99 VAL A O 1
ATOM 771 N N . LYS A 1 100 ? -11.132 -6.587 11.424 1.00 86.75 100 LYS A N 1
ATOM 772 C CA . LYS A 1 100 ? -12.435 -7.121 11.008 1.00 86.75 100 LYS A CA 1
ATOM 773 C C . LYS A 1 100 ? -12.826 -6.800 9.566 1.00 86.75 100 LYS A C 1
ATOM 775 O O . LYS A 1 100 ? -13.854 -7.293 9.113 1.00 86.75 100 LYS A O 1
ATOM 780 N N . ARG A 1 101 ? -12.051 -5.967 8.862 1.00 91.62 101 ARG A N 1
ATOM 781 C CA . ARG A 1 101 ? -12.361 -5.544 7.492 1.00 91.62 101 ARG A CA 1
ATOM 782 C C . ARG A 1 101 ? -11.107 -5.136 6.726 1.00 91.62 101 ARG A C 1
ATOM 784 O O . ARG A 1 101 ? -10.361 -4.276 7.192 1.00 91.62 101 ARG A O 1
ATOM 791 N N . ALA A 1 102 ? -10.944 -5.647 5.513 1.00 93.25 102 ALA A N 1
ATOM 792 C CA . ALA A 1 102 ? -9.927 -5.179 4.577 1.00 93.25 102 ALA A CA 1
ATOM 793 C C . ALA A 1 102 ? -10.555 -4.936 3.203 1.00 93.25 102 ALA A C 1
ATOM 795 O O . ALA A 1 102 ? -11.255 -5.802 2.694 1.00 93.25 102 ALA A O 1
ATOM 796 N N . ALA A 1 103 ? -10.309 -3.758 2.629 1.00 96.31 103 ALA A N 1
ATOM 797 C CA . ALA A 1 103 ? -10.716 -3.398 1.265 1.00 96.31 103 ALA A CA 1
ATOM 798 C C . ALA A 1 103 ? -9.517 -3.302 0.309 1.00 96.31 103 ALA A C 1
ATOM 800 O O . ALA A 1 103 ? -9.685 -3.134 -0.894 1.00 96.31 103 ALA A O 1
ATOM 801 N N . VAL A 1 104 ? -8.297 -3.419 0.836 1.00 97.06 104 VAL A N 1
ATOM 802 C CA . VAL A 1 104 ? -7.066 -3.417 0.049 1.00 97.06 104 VAL A CA 1
ATOM 803 C C . VAL A 1 104 ? -6.121 -4.507 0.540 1.00 97.06 104 VAL A C 1
ATOM 805 O O . VAL A 1 104 ? -6.132 -4.856 1.724 1.00 97.06 104 VAL A O 1
ATOM 808 N N . ILE A 1 105 ? -5.282 -5.009 -0.360 1.00 95.69 105 ILE A N 1
ATOM 809 C CA . ILE A 1 105 ? -4.032 -5.689 -0.007 1.00 95.69 105 ILE A CA 1
ATOM 810 C C . ILE A 1 105 ? -2.926 -4.638 -0.020 1.00 95.69 105 ILE A C 1
ATOM 812 O O . ILE A 1 105 ? -2.875 -3.827 -0.939 1.00 95.69 105 ILE A O 1
ATOM 816 N N . VAL A 1 106 ? -2.045 -4.678 0.979 1.00 94.69 106 VAL A N 1
ATOM 817 C CA . VAL A 1 106 ? -0.803 -3.897 1.014 1.00 94.69 106 VAL A CA 1
ATOM 818 C C . VAL A 1 106 ? 0.362 -4.876 0.962 1.00 94.69 106 VAL A C 1
ATOM 820 O O . VAL A 1 106 ? 0.401 -5.802 1.773 1.00 94.69 106 VAL A O 1
ATOM 823 N N . VAL A 1 107 ? 1.292 -4.669 0.034 1.00 93.44 107 VAL A N 1
ATOM 824 C CA . VAL A 1 107 ? 2.557 -5.411 -0.045 1.00 93.44 107 VAL A CA 1
ATOM 825 C C . VAL A 1 107 ? 3.706 -4.423 0.087 1.00 93.44 107 VAL A C 1
ATOM 827 O O . VAL A 1 107 ? 3.738 -3.421 -0.627 1.00 93.44 107 VAL A O 1
ATOM 830 N N . ASP A 1 108 ? 4.624 -4.703 1.007 1.00 91.75 108 ASP A N 1
ATOM 831 C CA . ASP A 1 108 ? 5.885 -3.974 1.148 1.00 91.75 108 ASP A CA 1
ATOM 832 C C . ASP A 1 108 ? 6.915 -4.552 0.179 1.00 91.75 108 ASP A C 1
ATOM 834 O O . ASP A 1 108 ? 6.989 -5.764 0.002 1.00 91.75 108 ASP A O 1
ATOM 838 N N . ILE A 1 109 ? 7.680 -3.698 -0.487 1.00 92.12 109 ILE A N 1
ATOM 839 C CA . ILE A 1 109 ? 8.703 -4.088 -1.454 1.00 92.12 109 ILE A CA 1
ATOM 840 C C . ILE A 1 109 ? 10.021 -3.513 -0.952 1.00 92.12 109 ILE A C 1
ATOM 842 O O . ILE A 1 109 ? 10.352 -2.344 -1.170 1.00 92.12 109 ILE A O 1
ATOM 846 N N . ASP A 1 110 ? 10.765 -4.358 -0.245 1.00 88.62 110 ASP A N 1
ATOM 847 C CA . ASP A 1 110 ? 11.978 -3.963 0.466 1.00 88.62 110 ASP A CA 1
ATOM 848 C C . ASP A 1 110 ? 13.236 -3.934 -0.393 1.00 88.62 110 ASP A C 1
ATOM 850 O O . ASP A 1 110 ? 14.275 -3.451 0.066 1.00 88.62 110 ASP A O 1
ATOM 854 N N . GLN A 1 111 ? 13.154 -4.420 -1.631 1.00 90.88 111 GLN A N 1
ATOM 855 C CA . GLN A 1 111 ? 14.276 -4.385 -2.556 1.00 90.88 111 GLN A CA 1
ATOM 856 C C . GLN A 1 111 ? 14.640 -2.933 -2.890 1.00 90.88 111 GLN A C 1
ATOM 858 O O . GLN A 1 111 ? 13.810 -2.206 -3.446 1.00 90.88 111 GLN A O 1
ATOM 863 N N . PRO A 1 112 ? 15.862 -2.485 -2.545 1.00 93.75 112 PRO A N 1
ATOM 864 C CA . PRO A 1 112 ? 16.294 -1.135 -2.854 1.00 93.75 112 PRO A CA 1
ATOM 865 C C . PRO A 1 112 ? 16.505 -0.987 -4.361 1.00 93.75 112 PRO A C 1
ATOM 867 O O . PRO A 1 112 ? 17.065 -1.864 -5.019 1.00 93.75 112 PRO A O 1
ATOM 870 N N . GLY A 1 113 ? 16.055 0.142 -4.893 1.00 95.12 113 GLY A N 1
ATOM 871 C CA . GLY A 1 113 ? 16.302 0.560 -6.263 1.00 95.12 113 GLY A CA 1
ATOM 872 C C . GLY A 1 113 ? 17.283 1.729 -6.299 1.00 95.12 113 GLY A C 1
ATOM 873 O O . GLY A 1 113 ? 18.359 1.663 -5.708 1.00 95.12 113 GLY A O 1
ATOM 874 N N . THR A 1 114 ? 16.910 2.806 -6.986 1.00 97.19 114 THR A N 1
ATOM 875 C CA . THR A 1 114 ? 17.697 4.043 -7.089 1.00 97.19 114 THR A CA 1
ATOM 876 C C . THR A 1 114 ? 16.944 5.248 -6.519 1.00 97.19 114 THR A C 1
ATOM 878 O O . THR A 1 114 ? 15.768 5.172 -6.162 1.00 97.19 114 THR A O 1
ATOM 881 N N . GLU A 1 115 ? 17.633 6.377 -6.384 1.00 97.25 115 GLU A N 1
ATOM 882 C CA . GLU A 1 115 ? 17.030 7.631 -5.928 1.00 97.25 115 GLU A CA 1
ATOM 883 C C . GLU A 1 115 ? 16.163 8.284 -7.014 1.00 97.25 115 GLU A C 1
ATOM 885 O O . GLU A 1 115 ? 16.471 8.221 -8.202 1.00 97.25 115 GLU A O 1
ATOM 890 N N . GLY A 1 116 ? 15.088 8.953 -6.592 1.00 95.69 116 GLY A N 1
ATOM 891 C CA . GLY A 1 116 ? 14.196 9.748 -7.445 1.00 95.69 116 GLY A CA 1
ATOM 892 C C . GLY A 1 116 ? 12.717 9.528 -7.127 1.00 95.69 116 GLY A C 1
ATOM 893 O O . GLY A 1 116 ? 11.913 10.465 -7.173 1.00 95.69 116 GLY A O 1
ATOM 894 N N . GLY A 1 117 ? 12.362 8.317 -6.693 1.00 95.88 117 GLY A N 1
ATOM 895 C CA . GLY A 1 117 ? 10.999 7.964 -6.295 1.00 95.88 117 GLY A CA 1
ATOM 896 C C . GLY A 1 117 ? 10.030 7.805 -7.462 1.00 95.88 117 GLY A C 1
ATOM 897 O O . GLY A 1 117 ? 8.834 7.982 -7.257 1.00 95.88 117 GLY A O 1
ATOM 898 N N . HIS A 1 118 ? 10.526 7.519 -8.663 1.00 97.62 118 HIS A N 1
ATOM 899 C CA . HIS A 1 118 ? 9.746 7.192 -9.858 1.00 97.62 118 HIS A CA 1
ATOM 900 C C . HIS A 1 118 ? 9.654 5.673 -10.054 1.00 97.62 118 HIS A C 1
ATOM 902 O O . HIS A 1 118 ? 10.495 4.941 -9.530 1.00 97.62 118 HIS A O 1
ATOM 908 N N . PRO A 1 119 ? 8.685 5.157 -10.831 1.00 97.75 119 PRO A N 1
ATOM 909 C CA . PRO A 1 119 ? 8.638 3.742 -11.199 1.00 97.75 119 PRO A CA 1
ATOM 910 C C . PRO A 1 119 ? 9.939 3.218 -11.823 1.00 97.75 119 PRO A C 1
ATOM 912 O O . PRO A 1 119 ? 10.345 2.088 -11.556 1.00 97.75 119 PRO A O 1
ATOM 915 N N . SER A 1 120 ? 10.641 4.058 -12.588 1.00 97.12 120 SER A N 1
ATOM 916 C CA . SER A 1 120 ? 11.963 3.754 -13.151 1.00 97.12 120 SER A CA 1
ATOM 917 C C . SER A 1 120 ? 13.066 3.593 -12.099 1.00 97.12 120 SER A C 1
ATOM 919 O O . SER A 1 120 ? 14.098 2.979 -12.372 1.00 97.12 120 SER A O 1
ATOM 921 N N . ASN A 1 121 ? 12.834 4.086 -10.881 1.00 97.00 121 ASN A N 1
ATOM 922 C CA . ASN A 1 121 ? 13.741 3.961 -9.749 1.00 97.00 121 ASN A CA 1
ATOM 923 C C . ASN A 1 121 ? 13.511 2.706 -8.901 1.00 97.00 121 ASN A C 1
ATOM 925 O O . ASN A 1 121 ? 14.272 2.471 -7.968 1.00 97.00 121 ASN A O 1
ATOM 929 N N . LEU A 1 122 ? 12.496 1.889 -9.190 1.00 96.81 122 LEU A N 1
ATOM 930 C CA . LEU A 1 122 ? 12.356 0.567 -8.568 1.00 96.81 122 LEU A CA 1
ATOM 931 C C . LEU A 1 122 ? 13.528 -0.336 -8.976 1.00 96.81 122 LEU A C 1
ATOM 933 O O . LEU A 1 122 ? 14.091 -0.156 -10.056 1.00 96.81 122 LEU A O 1
ATOM 937 N N . ALA A 1 123 ? 13.871 -1.342 -8.171 1.00 94.69 123 ALA A N 1
ATOM 938 C CA . ALA A 1 123 ? 14.844 -2.358 -8.576 1.00 94.69 123 ALA A CA 1
ATOM 939 C C . ALA A 1 123 ? 14.429 -3.043 -9.897 1.00 94.69 123 ALA A C 1
ATOM 941 O O . ALA A 1 123 ? 13.240 -3.244 -10.154 1.00 94.69 123 ALA A O 1
ATOM 942 N N . VAL A 1 124 ? 15.401 -3.418 -10.737 1.00 93.38 124 VAL A N 1
ATOM 943 C CA . VAL A 1 124 ? 15.144 -4.030 -12.060 1.00 93.38 124 VAL A CA 1
ATOM 944 C C . VAL A 1 124 ? 14.274 -5.288 -11.940 1.00 93.38 124 VAL A C 1
ATOM 946 O O . VAL A 1 124 ? 13.315 -5.452 -12.697 1.00 93.38 124 VAL A O 1
ATOM 949 N N . ASP A 1 125 ? 14.556 -6.132 -10.948 1.00 91.69 125 ASP A N 1
ATOM 950 C CA . ASP A 1 125 ? 13.803 -7.364 -10.702 1.00 91.69 125 ASP A CA 1
ATOM 951 C C . ASP A 1 125 ? 12.358 -7.070 -10.284 1.00 91.69 125 ASP A C 1
ATOM 953 O O . ASP A 1 125 ? 11.423 -7.679 -10.810 1.00 91.69 125 ASP A O 1
ATOM 957 N N . VAL A 1 126 ? 12.148 -6.066 -9.422 1.00 94.19 126 VAL A N 1
ATOM 958 C CA . VAL A 1 126 ? 10.807 -5.583 -9.053 1.00 94.19 126 VAL A CA 1
ATOM 959 C C . VAL A 1 126 ? 10.050 -5.116 -10.291 1.00 94.19 126 VAL A C 1
ATOM 961 O O . VAL A 1 126 ? 8.907 -5.521 -10.489 1.00 94.19 126 VAL A O 1
ATOM 964 N N . ARG A 1 127 ? 10.671 -4.305 -11.159 1.00 94.75 127 ARG A N 1
ATOM 965 C CA . ARG A 1 127 ? 10.020 -3.834 -12.395 1.00 94.75 127 ARG A CA 1
ATOM 966 C C . ARG A 1 127 ? 9.646 -4.986 -13.315 1.00 94.75 127 ARG A C 1
ATOM 968 O O . ARG A 1 127 ? 8.551 -4.982 -13.863 1.00 94.75 127 ARG A O 1
ATOM 975 N N . THR A 1 128 ? 10.512 -5.986 -13.439 1.00 93.25 128 THR A N 1
ATOM 976 C CA . THR A 1 128 ? 10.254 -7.183 -14.252 1.00 93.25 128 THR A CA 1
ATOM 977 C C . THR A 1 128 ? 9.051 -7.965 -13.718 1.00 93.25 128 THR A C 1
ATOM 979 O O . THR A 1 128 ? 8.152 -8.335 -14.474 1.00 93.25 128 THR A O 1
ATOM 982 N N . LYS A 1 129 ? 8.980 -8.163 -12.398 1.00 93.75 129 LYS A N 1
ATOM 983 C CA . LYS A 1 129 ? 7.862 -8.846 -11.731 1.00 93.75 129 LYS A CA 1
ATOM 984 C C . LYS A 1 129 ? 6.554 -8.058 -11.837 1.00 93.75 129 LYS A C 1
ATOM 986 O O . LYS A 1 129 ? 5.506 -8.643 -12.113 1.00 93.75 129 LYS A O 1
ATOM 991 N N . LEU A 1 130 ? 6.608 -6.736 -11.675 1.00 95.56 130 LEU A N 1
ATOM 992 C CA . LEU A 1 130 ? 5.451 -5.856 -11.853 1.00 95.56 130 LEU A CA 1
ATOM 993 C C . LEU A 1 130 ? 4.971 -5.841 -13.307 1.00 95.56 130 LEU A C 1
ATOM 995 O O . LEU A 1 130 ? 3.770 -5.970 -13.527 1.00 95.56 130 LEU A O 1
ATOM 999 N N . ALA A 1 131 ? 5.878 -5.804 -14.288 1.00 95.00 131 ALA A N 1
ATOM 1000 C CA . ALA A 1 131 ? 5.524 -5.908 -15.703 1.00 95.00 131 ALA A CA 1
ATOM 1001 C C . ALA A 1 131 ? 4.795 -7.223 -15.998 1.00 95.00 131 ALA A C 1
ATOM 1003 O O . ALA A 1 131 ? 3.783 -7.228 -16.700 1.00 95.00 131 ALA A O 1
ATOM 1004 N N . ALA A 1 132 ? 5.250 -8.332 -15.407 1.00 93.31 132 ALA A N 1
ATOM 1005 C CA . ALA A 1 132 ? 4.577 -9.617 -15.536 1.00 93.31 132 ALA A CA 1
ATOM 1006 C C . ALA A 1 132 ? 3.149 -9.571 -14.956 1.00 93.31 132 ALA A C 1
ATOM 1008 O O . ALA A 1 132 ? 2.211 -10.018 -15.618 1.00 93.31 132 ALA A O 1
ATOM 1009 N N . LEU A 1 133 ? 2.953 -8.983 -13.769 1.00 95.44 133 LEU A N 1
ATOM 1010 C CA . LEU A 1 133 ? 1.624 -8.820 -13.158 1.00 95.44 133 LEU A CA 1
ATOM 1011 C C . LEU A 1 133 ? 0.707 -7.923 -14.005 1.00 95.44 133 LEU A C 1
ATOM 1013 O O . LEU A 1 133 ? -0.451 -8.267 -14.252 1.00 95.44 133 LEU A O 1
ATOM 1017 N N . VAL A 1 134 ? 1.229 -6.795 -14.494 1.00 95.62 134 VAL A N 1
ATOM 1018 C CA . VAL A 1 134 ? 0.509 -5.860 -15.371 1.00 95.62 134 VAL A CA 1
ATOM 1019 C C . VAL A 1 134 ? 0.099 -6.546 -16.676 1.00 95.62 134 VAL A C 1
ATOM 1021 O O . VAL A 1 134 ? -1.057 -6.429 -17.076 1.00 95.62 134 VAL A O 1
ATOM 1024 N N . SER A 1 135 ? 0.982 -7.342 -17.290 1.00 93.19 135 SER A N 1
ATOM 1025 C CA . SER A 1 135 ? 0.683 -8.087 -18.527 1.00 93.19 135 SER A CA 1
ATOM 1026 C C . SER A 1 135 ? -0.456 -9.105 -18.375 1.00 93.19 135 SER A C 1
ATOM 1028 O O . SER A 1 135 ? -1.110 -9.464 -19.352 1.00 93.19 135 SER A O 1
ATOM 1030 N N . LYS A 1 136 ? -0.720 -9.555 -17.142 1.00 93.56 136 LYS A N 1
ATOM 1031 C CA . LYS A 1 136 ? -1.828 -10.450 -16.782 1.00 93.56 136 LYS A CA 1
ATOM 1032 C C . LYS A 1 136 ? -3.083 -9.705 -16.318 1.00 93.56 136 LYS A C 1
ATOM 1034 O O . LYS A 1 136 ? -4.058 -10.341 -15.932 1.00 93.56 136 LYS A O 1
ATOM 1039 N N . GLY A 1 137 ? -3.071 -8.372 -16.334 1.00 94.56 137 GLY A N 1
ATOM 1040 C CA . GLY A 1 137 ? -4.182 -7.546 -15.855 1.00 94.56 137 GLY A CA 1
ATOM 1041 C C . GLY A 1 137 ? -4.366 -7.572 -14.333 1.00 94.56 137 GLY A C 1
ATOM 1042 O O . GLY A 1 137 ? -5.411 -7.145 -13.842 1.00 94.56 137 GLY A O 1
ATOM 1043 N N . ILE A 1 138 ? -3.365 -8.058 -13.588 1.00 96.38 138 ILE A N 1
ATOM 1044 C CA . ILE A 1 138 ? -3.386 -8.179 -12.121 1.00 96.38 138 ILE A CA 1
ATOM 1045 C C . ILE A 1 138 ? -2.319 -7.311 -11.434 1.00 96.38 138 ILE A C 1
ATOM 1047 O O . ILE A 1 138 ? -1.917 -7.575 -10.300 1.00 96.38 138 ILE A O 1
ATOM 1051 N N . GLY A 1 139 ? -1.849 -6.267 -12.121 1.00 96.69 139 GLY A N 1
ATOM 1052 C CA . GLY A 1 139 ? -0.943 -5.268 -11.556 1.00 96.69 139 GLY A CA 1
ATOM 1053 C C . GLY A 1 139 ? -1.528 -4.557 -10.324 1.00 96.69 139 GLY A C 1
ATOM 1054 O O . GLY A 1 139 ? -2.730 -4.640 -10.064 1.00 96.69 139 GLY A O 1
ATOM 1055 N N . PRO A 1 140 ? -0.692 -3.877 -9.524 1.00 98.12 140 PRO A N 1
ATOM 1056 C CA . PRO A 1 140 ? -1.179 -3.099 -8.396 1.00 98.12 140 PRO A CA 1
ATOM 1057 C C . PRO A 1 140 ? -2.000 -1.905 -8.875 1.00 98.12 140 PRO A C 1
ATOM 1059 O O . PRO A 1 140 ? -1.653 -1.245 -9.850 1.00 98.12 140 PRO A O 1
ATOM 1062 N N . ALA A 1 141 ? -3.044 -1.568 -8.125 1.00 98.56 141 ALA A N 1
ATOM 1063 C CA . ALA A 1 141 ? -3.834 -0.369 -8.361 1.00 98.56 141 ALA A CA 1
ATOM 1064 C C . ALA A 1 141 ? -3.056 0.907 -8.015 1.00 98.56 141 ALA A C 1
ATOM 1066 O O . ALA A 1 141 ? -3.290 1.949 -8.624 1.00 98.56 141 ALA A O 1
ATOM 1067 N N . TRP A 1 142 ? -2.151 0.833 -7.036 1.00 98.62 142 TRP A N 1
ATOM 1068 C CA . TRP A 1 142 ? -1.301 1.942 -6.606 1.00 98.62 142 TRP A CA 1
ATOM 1069 C C . TRP A 1 142 ? 0.092 1.455 -6.236 1.00 98.62 142 TRP A C 1
ATOM 1071 O O . TRP A 1 142 ? 0.234 0.381 -5.653 1.00 98.62 142 TRP A O 1
ATOM 1081 N N . VAL A 1 143 ? 1.103 2.284 -6.490 1.00 98.31 143 VAL A N 1
ATOM 1082 C CA . VAL A 1 143 ? 2.481 2.049 -6.043 1.00 98.31 143 VAL A CA 1
ATOM 1083 C C . VAL A 1 143 ? 3.016 3.314 -5.382 1.00 98.31 143 VAL A C 1
ATOM 1085 O O . VAL A 1 143 ? 2.963 4.390 -5.967 1.00 98.31 143 VAL A O 1
ATOM 1088 N N . GLY A 1 144 ? 3.497 3.200 -4.151 1.00 98.19 144 GLY A N 1
ATOM 1089 C CA . GLY A 1 144 ? 4.195 4.247 -3.417 1.00 98.19 144 GLY A CA 1
ATOM 1090 C C . GLY A 1 144 ? 5.685 3.960 -3.420 1.00 98.19 144 GLY A C 1
ATOM 1091 O O . GLY A 1 144 ? 6.067 2.850 -3.074 1.00 98.19 144 GLY A O 1
ATOM 1092 N N . ILE A 1 145 ? 6.522 4.926 -3.786 1.00 98.06 145 ILE A N 1
ATOM 1093 C CA . ILE A 1 145 ? 7.967 4.723 -3.955 1.00 98.06 145 ILE A CA 1
ATOM 1094 C C . ILE A 1 145 ? 8.723 5.716 -3.083 1.00 98.06 145 ILE A C 1
ATOM 1096 O O . ILE A 1 145 ? 8.457 6.920 -3.114 1.00 98.06 145 ILE A O 1
ATOM 1100 N N . ASN A 1 146 ? 9.674 5.211 -2.304 1.00 97.19 146 ASN A N 1
ATOM 1101 C CA . ASN A 1 146 ? 10.563 6.017 -1.487 1.00 97.19 146 ASN A CA 1
ATOM 1102 C C . ASN A 1 146 ? 11.537 6.808 -2.381 1.00 97.19 146 ASN A C 1
ATOM 1104 O O . ASN A 1 146 ? 12.357 6.183 -3.062 1.00 97.19 146 ASN A O 1
ATOM 1108 N N . PRO A 1 147 ? 11.538 8.153 -2.328 1.00 96.81 147 PRO A N 1
ATOM 1109 C CA . PRO A 1 147 ? 12.448 8.974 -3.121 1.00 96.81 147 PRO A CA 1
ATOM 1110 C C . PRO A 1 147 ? 13.935 8.714 -2.874 1.00 96.81 147 PRO A C 1
ATOM 1112 O O . PRO A 1 147 ? 14.733 8.939 -3.774 1.00 96.81 147 PRO A O 1
ATOM 1115 N N . GLN A 1 148 ? 14.308 8.237 -1.685 1.00 96.50 148 GLN A N 1
ATOM 1116 C CA . GLN A 1 148 ? 15.709 8.068 -1.283 1.00 96.50 148 GLN A CA 1
ATOM 1117 C C . GLN A 1 148 ? 16.267 6.663 -1.510 1.00 96.50 148 GLN A C 1
ATOM 1119 O O . GLN A 1 148 ? 17.472 6.474 -1.471 1.00 96.50 148 GLN A O 1
ATOM 1124 N N . SER A 1 149 ? 15.417 5.646 -1.655 1.00 95.94 149 SER A N 1
ATOM 1125 C CA . SER A 1 149 ? 15.895 4.251 -1.697 1.00 95.94 149 SER A CA 1
ATOM 1126 C C . SER A 1 149 ? 15.311 3.416 -2.822 1.00 95.94 149 SER A C 1
ATOM 1128 O O . SER A 1 149 ? 15.733 2.277 -2.996 1.00 95.94 149 SER A O 1
ATOM 1130 N N . GLY A 1 150 ? 14.291 3.906 -3.528 1.00 95.44 150 GLY A N 1
ATOM 1131 C CA . GLY A 1 150 ? 13.576 3.112 -4.528 1.00 95.44 150 GLY A CA 1
ATOM 1132 C C . GLY A 1 150 ? 12.772 1.938 -3.951 1.00 95.44 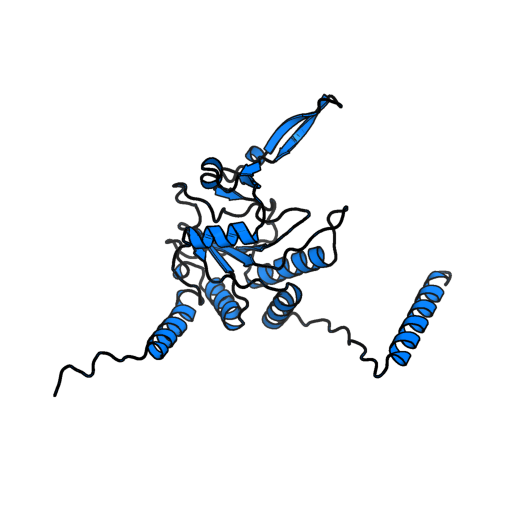150 GLY A C 1
ATOM 1133 O O . GLY A 1 150 ? 12.090 1.257 -4.709 1.00 95.44 150 GLY A O 1
ATOM 1134 N N . LYS A 1 151 ? 12.798 1.716 -2.624 1.00 95.12 151 LYS A N 1
ATOM 1135 C CA . LYS A 1 151 ? 11.874 0.804 -1.932 1.00 95.12 151 LYS A CA 1
ATOM 1136 C C . LYS A 1 151 ? 10.439 1.261 -2.136 1.00 95.12 151 LYS A C 1
ATOM 1138 O O . LYS A 1 151 ? 10.190 2.464 -2.259 1.00 95.12 151 LYS A O 1
ATOM 1143 N N . ALA A 1 152 ? 9.497 0.331 -2.112 1.00 95.88 152 ALA A N 1
ATOM 1144 C CA . ALA A 1 152 ? 8.129 0.645 -2.478 1.00 95.88 152 ALA A CA 1
ATOM 1145 C C . ALA A 1 152 ? 7.079 -0.077 -1.642 1.00 95.88 152 ALA A C 1
ATOM 1147 O O . ALA A 1 152 ? 7.362 -0.999 -0.892 1.00 95.88 152 ALA A O 1
ATOM 1148 N N . GLN A 1 153 ? 5.840 0.370 -1.796 1.00 95.88 153 GLN A N 1
ATOM 1149 C CA . GLN A 1 153 ? 4.642 -0.309 -1.336 1.00 95.88 153 GLN A CA 1
ATOM 1150 C C . GLN A 1 153 ? 3.647 -0.377 -2.476 1.00 95.88 153 GLN A C 1
ATOM 1152 O O . GLN A 1 153 ? 3.453 0.602 -3.191 1.00 95.88 153 GLN A O 1
ATOM 1157 N N . ALA A 1 154 ? 2.987 -1.514 -2.624 1.00 97.06 154 ALA A N 1
ATOM 1158 C CA . ALA A 1 154 ? 1.983 -1.732 -3.648 1.00 97.06 154 ALA A CA 1
ATOM 1159 C C . ALA A 1 154 ? 0.622 -2.023 -3.009 1.00 97.06 154 ALA A C 1
ATOM 1161 O O . ALA A 1 154 ? 0.530 -2.745 -2.012 1.00 97.06 154 ALA A O 1
ATOM 1162 N N . LEU A 1 155 ? -0.436 -1.447 -3.584 1.00 98.06 155 LEU A N 1
ATOM 1163 C CA . LEU A 1 155 ? -1.815 -1.651 -3.149 1.00 98.06 155 LEU A CA 1
ATOM 1164 C C . LEU A 1 155 ? -2.632 -2.303 -4.257 1.00 98.06 155 LEU A C 1
ATOM 1166 O O . LEU A 1 155 ? -2.639 -1.823 -5.390 1.00 98.06 155 LEU A O 1
ATOM 1170 N N . TRP A 1 156 ? -3.406 -3.323 -3.900 1.00 98.38 156 TRP A N 1
ATOM 1171 C CA . TRP A 1 156 ? -4.485 -3.848 -4.737 1.00 98.38 156 TRP A CA 1
ATOM 1172 C C . TRP A 1 156 ? -5.819 -3.503 -4.098 1.00 98.38 156 TRP A C 1
ATOM 1174 O O . TRP A 1 156 ? -6.009 -3.747 -2.905 1.00 98.38 156 TRP A O 1
ATOM 1184 N N . LEU A 1 157 ? -6.746 -2.964 -4.888 1.00 98.44 157 LEU A N 1
ATOM 1185 C CA . LEU A 1 157 ? -8.135 -2.819 -4.465 1.00 98.44 157 LEU A CA 1
ATOM 1186 C C . LEU A 1 157 ? -8.800 -4.190 -4.560 1.00 98.44 157 LEU A C 1
ATOM 1188 O O . LEU A 1 157 ? -8.669 -4.870 -5.576 1.00 98.44 157 LEU A O 1
ATOM 1192 N N . ILE A 1 158 ? -9.504 -4.597 -3.511 1.00 97.75 158 ILE A N 1
ATOM 1193 C CA . ILE A 1 158 ? -10.242 -5.861 -3.476 1.00 97.75 158 ILE A CA 1
ATOM 1194 C C . ILE A 1 158 ? -11.679 -5.623 -3.044 1.00 97.75 158 ILE A C 1
ATOM 1196 O O . ILE A 1 158 ? -11.971 -4.628 -2.372 1.00 97.75 158 ILE A O 1
ATOM 1200 N N . ASP A 1 159 ? -12.558 -6.566 -3.374 1.00 95.75 159 ASP A N 1
ATOM 1201 C CA . ASP A 1 159 ? -13.866 -6.621 -2.730 1.00 95.75 159 ASP A CA 1
ATOM 1202 C C . ASP A 1 159 ? -13.666 -6.672 -1.208 1.00 95.75 159 ASP A C 1
ATOM 1204 O O . ASP A 1 159 ? -12.913 -7.533 -0.727 1.00 95.75 159 ASP A O 1
ATOM 1208 N N . PRO A 1 160 ? -14.299 -5.772 -0.429 1.00 94.62 160 PRO A N 1
ATOM 1209 C CA . PRO A 1 160 ? -14.109 -5.748 1.007 1.00 94.62 160 PRO A CA 1
ATOM 1210 C C . PRO A 1 160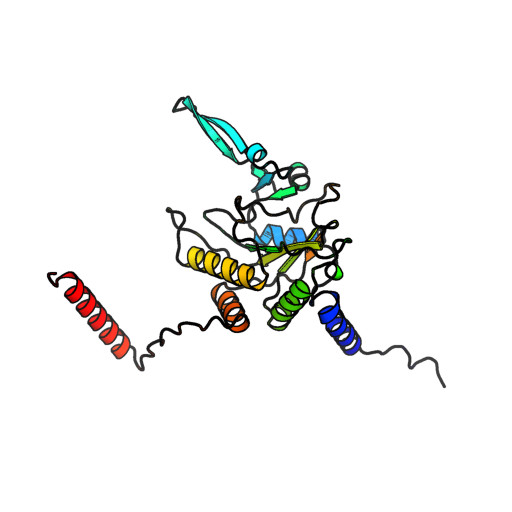 ? -14.408 -7.105 1.640 1.00 94.62 160 PRO A C 1
ATOM 1212 O O . PRO A 1 160 ? -15.506 -7.650 1.523 1.00 94.62 160 PRO A O 1
ATOM 1215 N N . VAL A 1 161 ? -13.425 -7.643 2.353 1.00 93.75 161 VAL A N 1
ATOM 1216 C CA . VAL A 1 161 ? -13.577 -8.876 3.120 1.00 93.75 161 VAL A CA 1
ATOM 1217 C C . VAL A 1 161 ? -13.795 -8.566 4.585 1.00 93.75 161 VAL A C 1
ATOM 1219 O O . VAL A 1 161 ? -13.230 -7.616 5.129 1.00 93.75 161 VAL A O 1
ATOM 1222 N N . TYR A 1 162 ? -14.603 -9.404 5.223 1.00 93.12 162 TYR A N 1
ATOM 1223 C CA . TYR A 1 162 ? -15.021 -9.238 6.604 1.00 93.12 162 TYR A CA 1
ATOM 1224 C C . TYR A 1 162 ? -14.617 -10.456 7.424 1.00 93.12 162 TYR A C 1
ATOM 1226 O O . TYR A 1 162 ? -14.657 -11.601 6.954 1.00 93.12 162 TYR A O 1
ATOM 1234 N N . ALA A 1 163 ? -14.220 -10.193 8.661 1.00 90.88 163 ALA A N 1
ATOM 1235 C CA . ALA A 1 163 ? -14.017 -11.223 9.659 1.00 90.88 163 ALA A CA 1
ATOM 1236 C C . ALA A 1 163 ? -15.299 -11.435 10.476 1.00 90.88 163 ALA A C 1
ATOM 1238 O O . ALA A 1 163 ? -16.106 -10.517 10.625 1.00 90.88 163 ALA A O 1
ATOM 1239 N N . ASP A 1 164 ? -15.468 -12.632 11.028 1.00 88.75 164 ASP A N 1
ATOM 1240 C CA . ASP A 1 164 ? -16.503 -12.929 12.011 1.00 88.75 164 ASP A CA 1
ATOM 1241 C C . ASP A 1 164 ? -16.199 -12.272 13.373 1.00 88.75 164 ASP A C 1
ATOM 1243 O O . ASP A 1 164 ? -15.219 -11.536 13.548 1.00 88.75 164 ASP A O 1
ATOM 1247 N N . ALA A 1 165 ? -17.051 -12.535 14.369 1.00 85.50 165 ALA A N 1
ATOM 1248 C CA . ALA A 1 165 ? -16.892 -11.997 15.719 1.00 85.50 165 ALA A CA 1
ATOM 1249 C C . ALA A 1 165 ? -15.537 -12.354 16.364 1.00 85.50 165 ALA A C 1
ATOM 1251 O O . ALA A 1 165 ? -15.007 -11.548 17.130 1.00 85.50 165 ALA A O 1
ATOM 1252 N N . SER A 1 166 ? -14.956 -13.506 16.004 1.00 83.25 166 SER A N 1
ATOM 1253 C CA . SER A 1 166 ? -13.643 -13.977 16.462 1.00 83.25 166 SER A CA 1
ATOM 1254 C C . SER A 1 166 ? -12.467 -13.369 15.685 1.00 83.25 166 SER A C 1
ATOM 1256 O O . SER A 1 166 ? -11.308 -13.653 15.986 1.00 83.25 166 SER A O 1
ATOM 1258 N N . GLY A 1 167 ? -12.741 -12.531 14.680 1.00 78.88 167 GLY A N 1
ATOM 1259 C CA . GLY A 1 167 ? -11.715 -11.942 13.824 1.00 78.88 167 GLY A CA 1
ATOM 1260 C C . GLY A 1 167 ? -11.185 -12.904 12.758 1.00 78.88 167 GLY A C 1
ATOM 1261 O O . GLY A 1 167 ? -10.144 -12.628 12.162 1.00 78.88 167 GLY A O 1
ATOM 1262 N N . LYS A 1 168 ? -11.896 -14.003 12.473 1.00 85.19 168 LYS A N 1
ATOM 1263 C CA . LYS A 1 168 ? -11.520 -14.986 11.447 1.00 85.19 168 LYS A CA 1
ATOM 1264 C C . LYS A 1 168 ? -12.608 -15.097 10.385 1.00 85.19 168 LYS A C 1
ATOM 1266 O O . LYS A 1 168 ? -13.757 -14.770 10.608 1.00 85.19 168 LYS A O 1
ATOM 1271 N N . SER A 1 169 ? -12.260 -15.514 9.178 1.00 90.19 169 SER A N 1
ATOM 1272 C CA . SER A 1 169 ? -13.228 -16.004 8.189 1.00 90.19 169 SER A CA 1
ATOM 1273 C C . SER A 1 169 ? -12.463 -16.709 7.077 1.00 90.19 169 SER A C 1
ATOM 1275 O O . SER A 1 169 ? -11.258 -16.498 6.911 1.00 90.19 169 SER A O 1
ATOM 1277 N N . ARG A 1 170 ? -13.147 -17.531 6.273 1.00 90.19 170 ARG A N 1
ATOM 1278 C CA . ARG A 1 170 ? -12.525 -18.146 5.090 1.00 90.19 170 ARG A CA 1
ATOM 1279 C C . ARG A 1 170 ? -11.963 -17.087 4.134 1.00 90.19 170 ARG A C 1
ATOM 1281 O O . ARG A 1 170 ? -10.886 -17.285 3.582 1.00 90.19 170 ARG A O 1
ATOM 1288 N N . ASN A 1 171 ? -12.655 -15.956 3.992 1.00 90.19 171 ASN A N 1
ATOM 1289 C CA . ASN A 1 171 ? -12.228 -14.849 3.136 1.00 90.19 171 ASN A CA 1
ATOM 1290 C C . ASN A 1 171 ? -11.019 -14.105 3.720 1.00 90.19 171 ASN A C 1
ATOM 1292 O O . ASN A 1 171 ? -10.124 -13.742 2.967 1.00 90.19 171 ASN A O 1
ATOM 1296 N N . MET A 1 172 ? -10.926 -13.960 5.047 1.00 91.12 172 MET A N 1
ATOM 1297 C CA . MET A 1 172 ? -9.715 -13.445 5.703 1.00 91.12 172 MET A CA 1
ATOM 1298 C C . MET A 1 172 ? -8.525 -14.409 5.555 1.00 91.12 172 MET A C 1
ATOM 1300 O O . MET A 1 172 ? -7.393 -13.967 5.380 1.00 91.12 172 MET A O 1
ATOM 1304 N N . GLY A 1 173 ? -8.767 -15.725 5.567 1.00 91.50 173 GLY A N 1
ATOM 1305 C CA . GLY A 1 173 ? -7.736 -16.724 5.264 1.00 91.50 173 GLY A CA 1
ATOM 1306 C C . GLY A 1 173 ? -7.259 -16.663 3.807 1.00 91.50 173 GLY A C 1
ATOM 1307 O O . GLY A 1 173 ? -6.060 -16.757 3.537 1.00 91.50 173 GLY A O 1
ATOM 1308 N N . LEU A 1 174 ? -8.187 -16.446 2.868 1.00 93.06 174 LEU A N 1
ATOM 1309 C CA . LEU A 1 174 ? -7.865 -16.222 1.458 1.00 93.06 174 LEU A CA 1
ATOM 1310 C C . LEU A 1 174 ? -7.074 -14.924 1.264 1.00 93.06 174 LEU A C 1
ATOM 1312 O O . LEU A 1 174 ? -6.077 -14.940 0.549 1.00 93.06 174 LEU A O 1
ATOM 1316 N N . LEU A 1 175 ? -7.463 -13.838 1.941 1.00 93.69 175 LEU A N 1
ATOM 1317 C CA . LEU A 1 175 ? -6.727 -12.574 1.957 1.00 93.69 175 LEU A CA 1
ATOM 1318 C C . LEU A 1 175 ? -5.281 -12.796 2.403 1.00 93.69 175 LEU A C 1
ATOM 1320 O O . LEU A 1 175 ? -4.370 -12.477 1.652 1.00 93.69 175 LEU A O 1
ATOM 1324 N N . ALA A 1 176 ? -5.072 -13.406 3.573 1.00 91.25 176 ALA A N 1
ATOM 1325 C CA . ALA A 1 176 ? -3.732 -13.669 4.099 1.00 91.25 176 ALA A CA 1
ATOM 1326 C C . ALA A 1 176 ? -2.883 -14.515 3.134 1.00 91.25 176 ALA A C 1
ATOM 1328 O O . ALA A 1 176 ? -1.714 -14.213 2.906 1.00 91.25 176 ALA A O 1
ATOM 1329 N N . SER A 1 177 ? -3.487 -15.538 2.521 1.00 91.62 177 SER A N 1
ATOM 1330 C CA . SER A 1 177 ? -2.813 -16.380 1.522 1.00 91.62 177 SER A CA 1
ATOM 1331 C C . SER A 1 177 ? -2.449 -15.602 0.254 1.00 91.62 177 SER A C 1
ATOM 1333 O O . SER A 1 177 ? -1.391 -15.834 -0.321 1.00 91.62 177 SER A O 1
ATOM 1335 N N . THR A 1 178 ? -3.317 -14.682 -0.178 1.00 93.75 178 THR A N 1
ATOM 1336 C CA . THR A 1 178 ? -3.105 -13.850 -1.372 1.00 93.75 178 THR A CA 1
ATOM 1337 C C . THR A 1 178 ? -2.011 -12.820 -1.120 1.00 93.75 178 THR A C 1
ATOM 1339 O O . THR A 1 178 ? -1.088 -12.712 -1.920 1.00 93.75 178 THR A O 1
ATOM 1342 N N . THR A 1 179 ? -2.064 -12.120 0.020 1.00 92.25 179 THR A N 1
ATOM 1343 C CA . THR A 1 179 ? -1.023 -11.179 0.454 1.00 92.25 179 THR A CA 1
ATOM 1344 C C . THR A 1 179 ? 0.334 -11.866 0.524 1.00 92.25 179 THR A C 1
ATOM 1346 O O . THR A 1 179 ? 1.306 -11.338 -0.004 1.00 92.25 179 THR A O 1
ATOM 1349 N N . ARG A 1 180 ? 0.395 -13.067 1.115 1.00 89.69 180 ARG A N 1
ATOM 1350 C CA . ARG A 1 180 ? 1.630 -13.849 1.197 1.00 89.69 180 ARG A CA 1
ATOM 1351 C C . ARG A 1 180 ? 2.164 -14.232 -0.182 1.00 89.69 180 ARG A C 1
ATOM 1353 O O . ARG A 1 180 ? 3.344 -14.042 -0.421 1.00 89.69 180 ARG A O 1
ATOM 1360 N N . ALA A 1 181 ? 1.319 -14.745 -1.077 1.00 91.44 181 ALA A N 1
ATOM 1361 C CA . ALA A 1 181 ? 1.754 -15.157 -2.413 1.00 91.44 181 ALA A CA 1
ATOM 1362 C C . ALA A 1 181 ? 2.267 -13.970 -3.249 1.00 91.44 181 ALA A C 1
ATOM 1364 O O . ALA A 1 181 ? 3.298 -14.081 -3.907 1.00 91.44 181 ALA A O 1
ATOM 1365 N N . LEU A 1 182 ? 1.583 -12.820 -3.190 1.00 93.00 182 LEU A N 1
ATOM 1366 C CA . LEU A 1 182 ? 2.054 -11.584 -3.825 1.00 93.00 182 LEU A CA 1
ATOM 1367 C C . LEU A 1 182 ? 3.379 -11.114 -3.226 1.00 93.00 182 LEU A C 1
ATOM 1369 O O . LEU A 1 182 ? 4.287 -10.736 -3.959 1.00 93.00 182 LEU A O 1
ATOM 1373 N N . GLY A 1 183 ? 3.490 -11.155 -1.901 1.00 90.00 183 GLY A N 1
ATOM 1374 C CA . GLY A 1 183 ? 4.711 -10.793 -1.206 1.00 90.00 183 GLY A CA 1
ATOM 1375 C C . GLY A 1 183 ? 5.884 -11.711 -1.555 1.00 90.00 183 GLY A C 1
ATOM 1376 O O . GLY A 1 183 ? 6.972 -11.218 -1.817 1.00 90.00 183 GLY A O 1
ATOM 1377 N N . GLU A 1 184 ? 5.685 -13.031 -1.590 1.00 87.81 184 GLU A N 1
ATOM 1378 C CA . GLU A 1 184 ? 6.705 -14.001 -2.022 1.00 87.81 184 GLU A CA 1
ATOM 1379 C C . GLU A 1 184 ? 7.140 -13.730 -3.467 1.00 87.81 184 GLU A C 1
ATOM 1381 O O . GLU A 1 184 ? 8.327 -13.747 -3.766 1.00 87.81 184 GLU A O 1
ATOM 1386 N N . MET A 1 185 ? 6.196 -13.415 -4.359 1.00 88.31 185 MET A N 1
ATOM 1387 C CA . MET A 1 185 ? 6.517 -13.070 -5.743 1.00 88.31 185 MET A CA 1
ATOM 1388 C C . MET A 1 185 ? 7.337 -11.777 -5.845 1.00 88.31 185 MET A C 1
ATOM 1390 O O . MET A 1 185 ? 8.221 -11.695 -6.692 1.00 88.31 185 MET A O 1
ATOM 1394 N N . LEU A 1 186 ? 7.063 -10.780 -5.001 1.00 89.19 186 LEU A N 1
ATOM 1395 C CA . LEU A 1 186 ? 7.715 -9.463 -5.005 1.00 89.19 186 LEU A CA 1
ATOM 1396 C C . LEU A 1 186 ? 8.890 -9.347 -4.018 1.00 89.19 186 LEU A C 1
ATOM 1398 O O . LEU A 1 186 ? 9.394 -8.245 -3.815 1.00 89.19 186 LEU A O 1
ATOM 1402 N N . ASP A 1 187 ? 9.332 -10.468 -3.440 1.00 75.81 187 ASP A N 1
ATOM 1403 C CA . ASP A 1 187 ? 10.405 -10.559 -2.439 1.00 75.81 187 ASP A CA 1
ATOM 1404 C C . ASP A 1 187 ? 10.215 -9.606 -1.235 1.00 75.81 187 ASP A C 1
ATOM 1406 O O . ASP A 1 187 ? 11.151 -8.930 -0.802 1.00 75.81 187 ASP A O 1
ATOM 1410 N N . HIS A 1 188 ? 8.994 -9.534 -0.689 1.00 69.81 188 HIS A N 1
ATOM 1411 C CA . HIS A 1 188 ? 8.707 -8.777 0.540 1.00 69.81 188 HIS A CA 1
ATOM 1412 C C . HIS A 1 188 ? 9.373 -9.390 1.787 1.00 69.81 188 HIS A C 1
ATOM 1414 O O . HIS A 1 188 ? 9.567 -10.608 1.857 1.00 69.81 188 HIS A O 1
ATOM 1420 N N . ASP A 1 189 ? 9.626 -8.571 2.816 1.00 57.09 189 ASP A N 1
ATOM 1421 C CA . ASP A 1 189 ? 9.935 -9.057 4.166 1.00 57.09 189 ASP A CA 1
ATOM 1422 C C . ASP A 1 189 ? 8.659 -9.627 4.836 1.00 57.09 189 ASP A C 1
ATOM 1424 O O . ASP A 1 189 ? 7.663 -8.908 4.991 1.00 57.09 189 ASP A O 1
ATOM 1428 N N . PRO A 1 190 ? 8.648 -10.903 5.280 1.00 53.59 190 PRO A N 1
ATOM 1429 C CA . PRO A 1 190 ? 7.504 -11.493 5.977 1.00 53.59 190 PRO A CA 1
ATOM 1430 C C . PRO A 1 190 ? 7.213 -10.868 7.358 1.00 53.59 190 PRO A C 1
ATOM 1432 O O . PRO A 1 190 ? 6.153 -11.135 7.930 1.00 53.59 190 PRO A O 1
ATOM 1435 N N . HIS A 1 191 ? 8.100 -10.028 7.908 1.00 49.06 191 HIS A N 1
ATOM 1436 C CA . HIS A 1 191 ? 7.950 -9.392 9.224 1.00 49.06 191 HIS A CA 1
ATOM 1437 C C . HIS A 1 191 ? 7.274 -8.018 9.177 1.00 49.06 191 HIS A C 1
ATOM 1439 O O . HIS A 1 191 ? 7.639 -7.134 9.961 1.00 49.06 191 HIS A O 1
ATOM 1445 N N . PHE A 1 192 ? 6.259 -7.823 8.324 1.00 55.50 192 PHE A N 1
ATOM 1446 C CA . PHE A 1 192 ? 5.427 -6.612 8.322 1.00 55.50 192 PHE A CA 1
ATOM 1447 C C . PHE A 1 192 ? 4.653 -6.479 9.650 1.00 55.50 192 PHE A C 1
ATOM 1449 O O . PHE A 1 192 ? 3.478 -6.824 9.795 1.00 55.50 192 PHE A O 1
ATOM 1456 N N . SER A 1 193 ? 5.362 -6.021 10.675 1.00 47.41 193 SER A N 1
ATOM 1457 C CA . SER A 1 193 ? 5.119 -6.358 12.078 1.00 47.41 193 SER A CA 1
ATOM 1458 C C . SER A 1 193 ? 4.070 -5.474 12.747 1.00 47.41 193 SER A C 1
ATOM 1460 O O . SER A 1 193 ? 3.681 -5.741 13.883 1.00 47.41 193 SER A O 1
ATOM 1462 N N . HIS A 1 194 ? 3.527 -4.463 12.056 1.00 56.97 194 HIS A N 1
ATOM 1463 C CA . HIS A 1 194 ? 2.645 -3.480 12.699 1.00 56.97 194 HIS A CA 1
ATOM 1464 C C . HIS A 1 194 ? 1.404 -3.046 11.905 1.00 56.97 194 HIS A C 1
ATOM 1466 O O . HIS A 1 194 ? 0.703 -2.147 12.362 1.00 56.97 194 HIS A O 1
ATOM 1472 N N . ARG A 1 195 ? 1.092 -3.657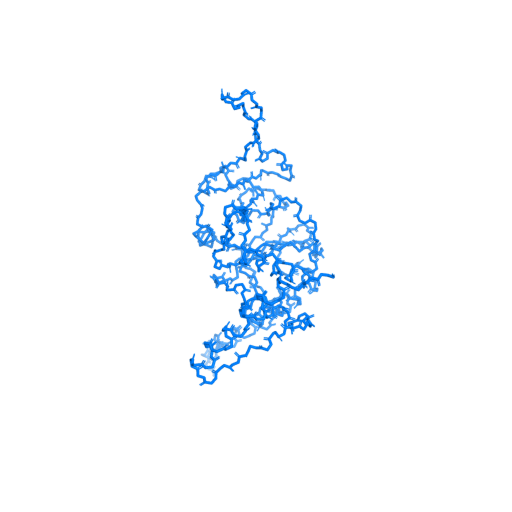 10.748 1.00 80.75 195 ARG A N 1
ATOM 1473 C CA . ARG A 1 195 ? -0.049 -3.297 9.858 1.00 80.75 195 ARG A CA 1
ATOM 1474 C C . ARG A 1 195 ? -0.061 -1.855 9.314 1.00 80.75 195 ARG A C 1
ATOM 1476 O O . ARG A 1 195 ? -0.943 -1.516 8.527 1.00 80.75 195 ARG A O 1
ATOM 1483 N N . PHE A 1 196 ? 0.884 -1.011 9.724 1.00 90.88 196 PHE A N 1
ATOM 1484 C CA . PHE A 1 196 ? 1.030 0.360 9.252 1.00 90.88 196 PHE A CA 1
ATOM 1485 C C . PHE A 1 196 ? 1.714 0.386 7.891 1.00 90.88 196 PHE A C 1
ATOM 1487 O O . PHE A 1 196 ? 2.875 0.008 7.773 1.00 90.88 196 PHE A O 1
ATOM 1494 N N . SER A 1 197 ? 1.015 0.899 6.885 1.00 93.31 197 SER A N 1
ATOM 1495 C CA . SER A 1 197 ? 1.588 1.253 5.590 1.00 93.31 197 SER A CA 1
ATOM 1496 C C . SER A 1 197 ? 2.011 2.719 5.579 1.00 93.31 197 SER A C 1
ATOM 1498 O O . SER A 1 197 ? 1.569 3.517 6.411 1.00 93.31 197 SER A O 1
ATOM 1500 N N . ARG A 1 198 ? 2.827 3.106 4.599 1.00 95.38 198 ARG A N 1
ATOM 1501 C CA . ARG A 1 198 ? 2.985 4.506 4.205 1.00 95.38 198 ARG A CA 1
ATOM 1502 C C . ARG A 1 198 ? 1.632 5.057 3.770 1.00 95.38 198 ARG A C 1
ATOM 1504 O O . ARG A 1 198 ? 0.787 4.332 3.243 1.00 95.38 198 ARG A O 1
ATOM 1511 N N . ASN A 1 199 ? 1.410 6.333 4.055 1.00 97.19 199 ASN A N 1
ATOM 1512 C CA . ASN A 1 199 ? 0.123 6.968 3.828 1.00 97.19 199 ASN A CA 1
ATOM 1513 C C . ASN A 1 199 ? 0.007 7.510 2.386 1.00 97.19 199 ASN A C 1
ATOM 1515 O O . ASN A 1 199 ? 0.719 8.461 2.061 1.00 97.19 199 ASN A O 1
ATOM 1519 N N . PRO A 1 200 ? -0.892 6.974 1.532 1.00 97.19 200 PRO A N 1
ATOM 1520 C CA . PRO A 1 200 ? -1.153 7.517 0.191 1.00 97.19 200 PRO A CA 1
ATOM 1521 C C . PRO A 1 200 ? -1.815 8.903 0.200 1.00 97.19 200 PRO A C 1
ATOM 1523 O O . PRO A 1 200 ? -1.829 9.601 -0.815 1.00 97.19 200 PRO A O 1
ATOM 1526 N N . PHE A 1 201 ? -2.320 9.329 1.359 1.00 96.75 201 PHE A N 1
ATOM 1527 C CA . PHE A 1 201 ? -2.930 10.637 1.596 1.00 96.75 201 PHE A CA 1
ATOM 1528 C C . PHE A 1 201 ? -1.969 11.643 2.244 1.00 96.75 201 PHE A C 1
ATOM 1530 O O . PHE A 1 201 ? -2.410 12.678 2.735 1.00 96.75 201 PHE A O 1
ATOM 1537 N N . TYR A 1 202 ? -0.674 11.323 2.328 1.00 96.44 202 TYR A N 1
ATOM 1538 C CA . TYR A 1 202 ? 0.303 12.233 2.912 1.00 96.44 202 TYR A CA 1
ATOM 1539 C C . TYR A 1 202 ? 0.538 13.447 2.006 1.00 96.44 202 TYR A C 1
ATOM 1541 O O . TYR A 1 202 ? 0.804 13.292 0.816 1.00 96.44 202 TYR A O 1
ATOM 1549 N N . GLU A 1 203 ? 0.487 14.638 2.595 1.00 94.19 203 GLU A N 1
ATOM 1550 C CA . GLU A 1 203 ? 0.720 15.927 1.920 1.00 94.19 203 GLU A CA 1
ATOM 1551 C C . GLU A 1 203 ? 1.797 16.763 2.629 1.00 94.19 203 GLU A C 1
ATOM 1553 O O . GLU A 1 203 ? 2.027 17.922 2.291 1.00 94.19 203 GLU A O 1
ATOM 1558 N N . GLY A 1 204 ? 2.455 16.197 3.646 1.00 90.69 204 GLY A N 1
ATOM 1559 C CA . GLY A 1 204 ? 3.556 16.869 4.327 1.00 90.69 204 GLY A CA 1
ATOM 1560 C C . GLY A 1 204 ? 4.845 16.894 3.496 1.00 90.69 204 GLY A C 1
ATOM 1561 O O . GLY A 1 204 ? 4.933 16.361 2.394 1.00 90.69 204 GLY A O 1
ATOM 1562 N N . ASN A 1 205 ? 5.893 17.477 4.069 1.00 90.56 205 ASN A N 1
ATOM 1563 C CA . ASN A 1 205 ? 7.164 17.767 3.399 1.00 90.56 205 ASN A CA 1
ATOM 1564 C C . ASN A 1 205 ? 8.317 16.838 3.824 1.00 90.56 205 ASN A C 1
ATOM 1566 O O . ASN A 1 205 ? 9.482 17.221 3.740 1.00 90.56 205 ASN A O 1
ATOM 1570 N N . ASP A 1 206 ? 8.010 15.634 4.316 1.00 91.62 206 ASP A N 1
ATOM 1571 C CA . ASP A 1 206 ? 9.066 14.708 4.742 1.00 91.62 206 ASP A CA 1
ATOM 1572 C C . ASP A 1 206 ? 9.741 14.119 3.492 1.00 91.62 206 ASP A C 1
ATOM 1574 O O . ASP A 1 206 ? 9.047 13.516 2.670 1.00 91.62 206 ASP A O 1
ATOM 1578 N N . PRO A 1 207 ? 11.069 14.260 3.327 1.00 89.75 207 PRO A N 1
ATOM 1579 C CA . PRO A 1 207 ? 11.772 13.821 2.120 1.00 89.75 207 PRO A CA 1
ATOM 1580 C C . PRO A 1 207 ? 11.792 12.293 1.939 1.00 89.75 207 PRO A C 1
ATOM 1582 O O . PRO A 1 207 ? 12.112 11.802 0.860 1.00 89.75 207 PRO A O 1
ATOM 1585 N N . THR A 1 208 ? 11.453 11.533 2.983 1.00 89.75 208 THR A N 1
ATOM 1586 C CA . THR A 1 208 ? 11.344 10.066 2.969 1.00 89.75 208 THR A CA 1
ATOM 1587 C C . THR A 1 208 ? 9.921 9.583 2.686 1.00 89.75 208 THR A C 1
ATOM 1589 O O . THR A 1 208 ? 9.682 8.373 2.591 1.00 89.75 208 THR A O 1
ATOM 1592 N N . ALA A 1 209 ? 8.953 10.504 2.595 1.00 92.38 209 ALA A N 1
ATOM 1593 C CA . ALA A 1 209 ? 7.577 10.166 2.280 1.00 92.38 209 ALA A CA 1
ATOM 1594 C C . ALA A 1 209 ? 7.472 9.621 0.857 1.00 92.38 209 ALA A C 1
ATOM 1596 O O . ALA A 1 209 ? 8.111 10.104 -0.076 1.00 92.38 209 ALA A O 1
ATOM 1597 N N . TYR A 1 210 ? 6.658 8.583 0.702 1.00 96.25 210 TYR A N 1
ATOM 1598 C CA . TYR A 1 210 ? 6.534 7.899 -0.575 1.00 96.25 210 TYR A CA 1
ATOM 1599 C C . TYR A 1 210 ? 5.796 8.789 -1.574 1.00 96.25 210 TYR A C 1
ATOM 1601 O O . TYR A 1 210 ? 4.752 9.359 -1.250 1.00 96.25 210 TYR A O 1
ATOM 1609 N N . LYS A 1 211 ? 6.305 8.851 -2.806 1.00 97.00 211 LYS A N 1
ATOM 1610 C CA . LYS A 1 211 ? 5.553 9.365 -3.952 1.00 97.00 211 LYS A CA 1
ATOM 1611 C C . LYS A 1 211 ? 4.607 8.269 -4.421 1.00 97.00 211 LYS A C 1
ATOM 1613 O O . LYS A 1 211 ? 5.055 7.166 -4.722 1.00 97.00 211 LYS A O 1
ATOM 1618 N N . TRP A 1 212 ? 3.311 8.553 -4.444 1.00 98.12 212 TRP A N 1
ATOM 1619 C CA . TRP A 1 212 ? 2.285 7.580 -4.816 1.00 98.12 212 TRP A CA 1
ATOM 1620 C C . TRP A 1 212 ? 1.827 7.775 -6.256 1.00 98.12 212 TRP A C 1
ATOM 1622 O O . TRP A 1 212 ? 1.554 8.900 -6.662 1.00 98.12 212 TRP A O 1
ATOM 1632 N N . TYR A 1 213 ? 1.699 6.672 -6.990 1.00 98.31 213 TYR A N 1
ATOM 1633 C CA . TYR A 1 213 ? 1.301 6.605 -8.393 1.00 98.31 213 TYR A CA 1
ATOM 1634 C C . TYR A 1 213 ? 0.075 5.709 -8.524 1.00 98.31 213 TYR A C 1
ATOM 1636 O O . TYR A 1 213 ? 0.139 4.511 -8.224 1.00 98.31 213 TYR A O 1
ATOM 1644 N N . ARG A 1 214 ? -1.041 6.278 -8.983 1.00 97.81 214 ARG A N 1
ATOM 1645 C CA . ARG A 1 214 ? -2.257 5.516 -9.276 1.00 97.81 214 ARG A CA 1
ATOM 1646 C C . ARG A 1 214 ? -2.113 4.847 -10.641 1.00 97.81 214 ARG A C 1
ATOM 1648 O O . ARG A 1 214 ? -1.750 5.490 -11.616 1.00 97.81 214 ARG A O 1
ATOM 1655 N N . GLN A 1 215 ? -2.460 3.567 -10.712 1.00 98.12 215 GLN A N 1
ATOM 1656 C CA . GLN A 1 215 ? -2.381 2.753 -11.926 1.00 98.12 215 GLN A CA 1
ATOM 1657 C C . GLN A 1 215 ? -3.771 2.481 -12.512 1.00 98.12 215 GLN A C 1
ATOM 1659 O O . GLN A 1 215 ? -4.017 2.746 -13.685 1.00 98.12 215 GLN A O 1
ATOM 1664 N N . HIS A 1 216 ? -4.717 2.025 -11.686 1.00 97.06 216 HIS A N 1
ATOM 1665 C CA . HIS A 1 216 ? -6.098 1.736 -12.090 1.00 97.06 216 HIS A CA 1
ATOM 1666 C C . HIS A 1 216 ? -7.062 1.735 -10.892 1.00 97.06 216 HIS A C 1
ATOM 1668 O O . HIS A 1 216 ? -6.634 1.711 -9.743 1.00 97.06 216 HIS A O 1
ATOM 1674 N N . ASN A 1 217 ? -8.373 1.689 -11.164 1.00 95.50 217 ASN A N 1
ATOM 1675 C CA . ASN A 1 217 ? -9.429 1.559 -10.143 1.00 95.50 217 ASN A CA 1
ATOM 1676 C C . ASN A 1 217 ? -10.080 0.161 -10.127 1.00 95.50 217 ASN A C 1
ATOM 1678 O O . ASN A 1 217 ? -11.105 -0.031 -9.482 1.00 95.50 217 ASN A O 1
ATOM 1682 N N . HIS A 1 218 ? -9.522 -0.813 -10.853 1.00 96.12 218 HIS A N 1
ATOM 1683 C CA . HIS A 1 218 ? -10.057 -2.175 -10.883 1.00 96.12 218 HIS A CA 1
ATOM 1684 C C . HIS A 1 218 ? -10.027 -2.813 -9.485 1.00 96.12 218 HIS A C 1
ATOM 1686 O O . HIS A 1 218 ? -8.967 -2.902 -8.860 1.00 96.12 218 HIS A O 1
ATOM 1692 N N . VAL A 1 219 ? -11.200 -3.249 -9.021 1.00 97.62 219 VAL A N 1
ATOM 1693 C CA . VAL A 1 219 ? -11.399 -3.983 -7.769 1.00 97.62 219 VAL A CA 1
ATOM 1694 C C . VAL A 1 219 ? -11.323 -5.478 -8.059 1.00 97.62 219 VAL A C 1
ATOM 1696 O O . VAL A 1 219 ? -12.125 -6.009 -8.821 1.00 97.62 219 VAL A O 1
ATOM 1699 N N . MET A 1 220 ? -10.350 -6.157 -7.460 1.00 96.56 220 MET A N 1
ATOM 1700 C CA . MET A 1 220 ? -10.072 -7.560 -7.741 1.00 96.56 220 MET A CA 1
ATOM 1701 C C . MET A 1 220 ? -10.781 -8.504 -6.775 1.00 96.56 220 MET A C 1
ATOM 1703 O O . MET A 1 220 ? -10.809 -8.309 -5.556 1.00 96.56 220 MET A O 1
ATOM 1707 N N . ARG A 1 221 ? -11.254 -9.624 -7.318 1.00 95.50 221 ARG A N 1
ATOM 1708 C CA . ARG A 1 221 ? -11.718 -10.758 -6.523 1.00 95.50 221 ARG A CA 1
ATOM 1709 C C . ARG A 1 221 ? -10.511 -11.560 -6.057 1.00 95.50 221 ARG A C 1
ATOM 1711 O O . ARG A 1 221 ? -9.726 -12.041 -6.871 1.00 95.50 221 ARG A O 1
ATOM 1718 N N . LEU A 1 222 ? -10.392 -11.773 -4.746 1.00 94.75 222 LEU A N 1
ATOM 1719 C CA . LEU A 1 222 ? -9.247 -12.484 -4.156 1.00 94.75 222 LEU A CA 1
ATOM 1720 C C . LEU A 1 222 ? -8.992 -13.867 -4.775 1.00 94.75 222 LEU A C 1
ATOM 1722 O O . LEU A 1 222 ? -7.843 -14.267 -4.930 1.00 94.75 222 LEU A O 1
ATOM 1726 N N . GLY A 1 223 ? -10.057 -14.598 -5.120 1.00 93.56 223 GLY A N 1
ATOM 1727 C CA . GLY A 1 223 ? -9.948 -15.930 -5.721 1.00 93.56 223 GLY A CA 1
ATOM 1728 C C . GLY A 1 223 ? -9.308 -15.918 -7.109 1.00 93.56 223 GLY A C 1
ATOM 1729 O O . GLY A 1 223 ? -8.528 -16.815 -7.418 1.00 93.56 223 GLY A O 1
ATOM 1730 N N . ASP A 1 224 ? -9.602 -14.891 -7.904 1.00 94.31 224 ASP A N 1
ATOM 1731 C CA . ASP A 1 224 ? -9.061 -14.737 -9.254 1.00 94.31 224 ASP A CA 1
ATOM 1732 C C . ASP A 1 224 ? -7.604 -14.249 -9.169 1.00 94.31 224 ASP A C 1
ATOM 1734 O O . ASP A 1 224 ? -6.712 -14.836 -9.780 1.00 94.31 224 ASP A O 1
ATOM 1738 N N . LEU A 1 225 ? -7.333 -13.280 -8.287 1.00 95.38 225 LEU A N 1
ATOM 1739 C CA . LEU A 1 225 ? -5.986 -12.758 -8.044 1.00 95.38 225 LEU A CA 1
ATOM 1740 C C . LEU A 1 225 ? -5.007 -13.845 -7.572 1.00 95.38 225 LEU A C 1
ATOM 1742 O O . LEU A 1 225 ? -3.946 -14.022 -8.164 1.00 95.38 225 LEU A O 1
ATOM 1746 N N . ILE A 1 226 ? -5.354 -14.617 -6.534 1.00 93.81 226 ILE A N 1
ATOM 1747 C CA . ILE A 1 226 ? -4.447 -15.658 -6.023 1.00 93.81 226 ILE A CA 1
ATOM 1748 C C . ILE A 1 226 ? -4.220 -16.784 -7.037 1.00 93.81 226 ILE A C 1
ATOM 1750 O O . ILE A 1 226 ? -3.157 -17.405 -7.040 1.00 93.81 226 ILE A O 1
ATOM 1754 N N . LYS A 1 227 ? -5.219 -17.072 -7.882 1.00 93.50 227 LYS A N 1
ATOM 1755 C CA . LYS A 1 227 ? -5.114 -18.092 -8.924 1.00 93.50 227 LYS A CA 1
ATOM 1756 C C . LYS A 1 227 ? -4.036 -17.706 -9.932 1.00 93.50 227 LYS A C 1
ATOM 1758 O O . LYS A 1 227 ? -3.162 -18.531 -10.196 1.00 93.50 227 LYS A O 1
ATOM 1763 N N . GLU A 1 228 ? -4.084 -16.475 -10.429 1.00 94.31 228 GLU A N 1
ATOM 1764 C CA . GLU A 1 228 ? -3.112 -15.961 -11.394 1.00 94.31 228 GLU A CA 1
ATOM 1765 C C . GLU A 1 228 ? -1.713 -15.839 -10.777 1.00 94.31 228 GLU A C 1
ATOM 1767 O O . GLU A 1 228 ? -0.749 -16.340 -11.351 1.00 94.31 228 GLU A O 1
ATOM 1772 N N . VAL A 1 229 ? -1.592 -15.299 -9.557 1.00 92.12 229 VAL A N 1
ATOM 1773 C CA . VAL A 1 229 ? -0.291 -15.181 -8.866 1.00 92.12 229 VAL A CA 1
ATOM 1774 C C . VAL A 1 229 ? 0.380 -16.547 -8.685 1.00 92.12 229 VAL A C 1
ATOM 1776 O O . VAL A 1 229 ? 1.571 -16.690 -8.947 1.00 92.12 229 VAL A O 1
ATOM 1779 N N . ARG A 1 23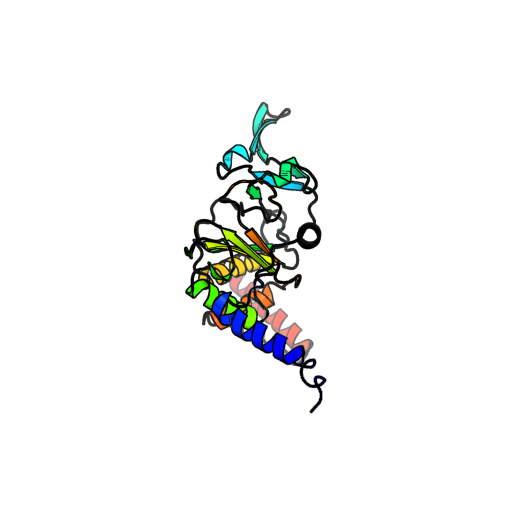0 ? -0.379 -17.579 -8.292 1.00 90.12 230 ARG A N 1
ATOM 1780 C CA . ARG A 1 230 ? 0.148 -18.948 -8.140 1.00 90.12 230 ARG A CA 1
ATOM 1781 C C . ARG A 1 230 ? 0.554 -19.584 -9.462 1.00 90.12 230 ARG A C 1
ATOM 1783 O O . ARG A 1 230 ? 1.564 -20.280 -9.518 1.00 90.12 230 ARG A O 1
ATOM 1790 N N . ALA A 1 231 ? -0.223 -19.346 -10.518 1.00 89.88 231 ALA A N 1
ATOM 1791 C CA . ALA A 1 231 ? 0.122 -19.816 -11.853 1.00 89.88 231 ALA A CA 1
ATOM 1792 C C . ALA A 1 231 ? 1.446 -19.195 -12.329 1.00 89.88 231 ALA A C 1
ATOM 1794 O O . ALA A 1 231 ? 2.274 -19.891 -12.910 1.00 89.88 231 ALA A O 1
ATOM 1795 N N . MET A 1 232 ? 1.677 -17.914 -12.023 1.00 87.31 232 MET A N 1
ATOM 1796 C CA . MET A 1 232 ? 2.920 -17.213 -12.358 1.00 87.31 232 MET A CA 1
ATOM 1797 C C . MET A 1 232 ? 4.127 -17.680 -11.536 1.00 87.31 232 MET A C 1
ATOM 1799 O O . MET A 1 232 ? 5.233 -17.720 -12.064 1.00 87.31 232 MET A O 1
ATOM 1803 N N . SER A 1 233 ? 3.938 -18.039 -10.263 1.00 81.38 233 SER A N 1
ATOM 1804 C CA . SER A 1 233 ? 5.026 -18.472 -9.373 1.00 81.38 233 SER A CA 1
ATOM 1805 C C . SER A 1 233 ? 5.356 -19.967 -9.462 1.00 81.38 233 SER A C 1
ATOM 1807 O O . SER A 1 233 ? 6.191 -20.457 -8.704 1.00 81.38 233 SER A O 1
ATOM 1809 N N . GLY A 1 234 ? 4.694 -20.716 -10.352 1.00 73.69 234 GLY A N 1
ATOM 1810 C CA . GLY A 1 234 ? 4.870 -22.168 -10.463 1.00 73.69 234 GLY A CA 1
ATOM 1811 C C . GLY A 1 234 ? 4.377 -22.940 -9.232 1.00 73.69 234 GLY A C 1
ATOM 1812 O O . GLY A 1 234 ? 4.642 -24.135 -9.101 1.00 73.69 234 GLY A O 1
ATOM 1813 N N . GLN A 1 235 ? 3.642 -22.281 -8.327 1.00 64.00 235 GLN A N 1
ATOM 1814 C CA . GLN A 1 235 ? 2.989 -22.923 -7.194 1.00 64.00 235 GLN A CA 1
ATOM 1815 C C . GLN A 1 235 ? 1.795 -23.721 -7.731 1.00 64.00 235 GLN A C 1
ATOM 1817 O O . GLN A 1 235 ? 0.692 -23.189 -7.880 1.00 64.00 235 GLN A O 1
ATOM 1822 N N . LEU A 1 236 ? 2.033 -24.999 -8.054 1.00 48.19 236 LEU A N 1
ATOM 1823 C CA . LEU A 1 236 ? 1.008 -25.940 -8.508 1.00 48.19 236 LEU A CA 1
ATOM 1824 C C . LEU A 1 236 ? -0.233 -25.822 -7.620 1.00 48.19 236 LEU A C 1
ATOM 1826 O O . LEU A 1 236 ? -0.184 -26.013 -6.401 1.00 48.19 236 LEU A O 1
ATOM 1830 N N . GLN A 1 237 ? -1.363 -25.489 -8.240 1.00 48.50 237 GLN A N 1
ATOM 1831 C CA . GLN A 1 237 ? -2.638 -25.552 -7.554 1.00 48.50 237 GLN A CA 1
ATOM 1832 C C . GLN A 1 237 ? -2.883 -27.010 -7.182 1.00 48.50 237 GLN A C 1
ATOM 1834 O O . GLN A 1 237 ? -2.907 -27.880 -8.049 1.00 48.50 237 GLN A O 1
ATOM 1839 N N . TYR A 1 238 ? -3.103 -27.284 -5.897 1.00 41.16 238 TYR A N 1
ATOM 1840 C CA . TYR A 1 238 ? -3.812 -28.499 -5.527 1.00 41.16 238 TYR A CA 1
ATOM 1841 C C . TYR A 1 238 ? -5.244 -28.344 -6.049 1.00 41.16 238 TYR A C 1
ATOM 1843 O O . TYR A 1 238 ? -6.119 -27.797 -5.369 1.00 41.16 238 TYR A O 1
ATOM 1851 N N . GLU A 1 239 ? -5.473 -28.751 -7.296 1.00 36.66 239 GLU A N 1
ATOM 1852 C CA . GLU A 1 239 ? -6.811 -28.929 -7.827 1.00 36.66 239 GLU A CA 1
ATOM 1853 C C . GLU A 1 239 ? -7.457 -30.046 -7.012 1.00 36.66 239 GLU A C 1
ATOM 1855 O O . GLU A 1 239 ? -7.237 -31.233 -7.241 1.00 36.66 239 GLU A O 1
ATOM 1860 N N . LYS A 1 240 ? -8.289 -29.685 -6.028 1.00 39.09 240 LYS A N 1
ATOM 1861 C CA . LYS A 1 240 ? -9.322 -30.630 -5.611 1.00 39.09 240 LYS A CA 1
ATOM 1862 C C . LYS A 1 240 ? -10.178 -30.854 -6.843 1.00 39.09 240 LYS A C 1
ATOM 1864 O O . LYS A 1 240 ? -10.891 -29.931 -7.240 1.00 39.09 240 LYS A O 1
ATOM 1869 N N . THR A 1 241 ? -10.104 -32.053 -7.417 1.00 35.09 241 THR A N 1
ATOM 1870 C CA . THR A 1 241 ? -10.992 -32.514 -8.482 1.00 35.09 241 THR A CA 1
ATOM 1871 C C . THR A 1 241 ? -12.411 -32.145 -8.077 1.00 35.09 241 THR A C 1
ATOM 1873 O O . THR A 1 241 ? -12.971 -32.690 -7.120 1.00 35.09 241 THR A O 1
ATOM 1876 N N . ARG A 1 242 ? -12.969 -31.120 -8.721 1.00 48.00 242 ARG A N 1
ATOM 1877 C CA . ARG A 1 242 ? -14.326 -30.676 -8.436 1.00 48.00 242 ARG A CA 1
ATOM 1878 C C . ARG A 1 242 ? -15.206 -31.783 -8.991 1.00 48.00 242 ARG A C 1
ATOM 1880 O O . ARG A 1 242 ? -15.365 -31.857 -10.201 1.00 48.00 242 ARG A O 1
ATOM 1887 N N . GLN A 1 243 ? -15.686 -32.680 -8.126 1.00 52.91 243 GLN A N 1
ATOM 1888 C CA . GLN A 1 243 ? -16.612 -33.734 -8.536 1.00 52.91 243 GLN A CA 1
ATOM 1889 C C . GLN A 1 243 ? -17.792 -33.062 -9.240 1.00 52.91 243 GLN A C 1
ATOM 1891 O O . GLN A 1 243 ? -18.576 -32.342 -8.617 1.00 52.91 243 GLN A O 1
ATOM 1896 N N . GLN A 1 244 ? -17.832 -33.220 -10.560 1.00 48.69 244 GLN A N 1
ATOM 1897 C CA . GLN A 1 244 ? -18.956 -32.824 -11.383 1.00 48.69 244 GLN A CA 1
ATOM 1898 C C . GLN A 1 244 ? -20.015 -33.904 -11.209 1.00 48.69 244 GLN A C 1
ATOM 1900 O O . GLN A 1 244 ? -19.729 -35.088 -11.363 1.00 48.69 244 GLN A O 1
ATOM 1905 N N . PHE A 1 245 ? -21.219 -33.488 -10.836 1.00 67.06 245 PHE A N 1
ATOM 1906 C CA . PHE A 1 245 ? -22.375 -34.370 -10.777 1.00 67.06 245 PHE A CA 1
ATOM 1907 C C . PHE A 1 245 ? -23.191 -34.128 -12.036 1.00 67.06 245 PHE A C 1
ATOM 1909 O O . PHE A 1 245 ? -23.502 -32.982 -12.361 1.00 67.06 245 PHE A O 1
ATOM 1916 N N . THR A 1 246 ? -23.525 -35.199 -12.744 1.00 66.06 246 THR A N 1
ATOM 1917 C CA . THR A 1 246 ? -24.304 -35.140 -13.985 1.00 66.06 246 THR A CA 1
ATOM 1918 C C . THR A 1 246 ? -25.789 -34.888 -13.715 1.00 66.06 246 THR A C 1
ATOM 1920 O O . THR A 1 246 ? -26.538 -34.542 -14.625 1.00 66.06 246 THR A O 1
ATOM 1923 N N . SER A 1 247 ? -26.230 -34.996 -12.453 1.00 70.94 247 SER A N 1
ATOM 1924 C CA . SER A 1 247 ? -27.600 -34.680 -12.042 1.00 70.94 247 SER A CA 1
ATOM 1925 C C . SER A 1 247 ? -27.722 -34.233 -10.577 1.00 70.94 247 SER A C 1
ATOM 1927 O O . SER A 1 247 ? -26.896 -34.549 -9.719 1.00 70.94 247 SER A O 1
ATOM 1929 N N . GLY A 1 248 ? -28.823 -33.542 -10.255 1.00 56.62 248 GLY A N 1
ATOM 1930 C CA . GLY A 1 248 ? -29.152 -33.157 -8.875 1.00 56.62 248 GLY A CA 1
ATOM 1931 C C . GLY A 1 248 ? -29.391 -34.350 -7.936 1.00 56.62 248 GLY A C 1
ATOM 1932 O O . GLY A 1 248 ? -29.154 -34.241 -6.736 1.00 56.62 248 GLY A O 1
ATOM 1933 N N . ARG A 1 249 ? -29.795 -35.514 -8.468 1.00 69.12 249 ARG A N 1
ATOM 1934 C CA . ARG A 1 249 ? -29.917 -36.757 -7.685 1.00 69.12 249 ARG A CA 1
ATOM 1935 C C . ARG A 1 249 ? -28.551 -37.302 -7.277 1.00 69.12 249 ARG A C 1
ATOM 1937 O O . ARG A 1 249 ? -28.379 -37.656 -6.117 1.00 69.12 249 ARG A O 1
ATOM 1944 N N . GLU A 1 250 ? -27.581 -37.304 -8.188 1.00 74.81 250 GLU A N 1
ATOM 1945 C CA . GLU A 1 250 ? -26.201 -37.705 -7.882 1.00 74.81 250 GLU A CA 1
ATOM 1946 C C . GLU A 1 250 ? -25.573 -36.830 -6.793 1.00 74.81 250 GLU A C 1
ATOM 1948 O O . GLU A 1 250 ? -24.942 -37.348 -5.872 1.00 74.81 250 GLU A O 1
ATOM 1953 N N . LEU A 1 251 ? -25.809 -35.515 -6.849 1.00 73.69 251 LEU A N 1
ATOM 1954 C CA . LEU A 1 251 ? -25.355 -34.583 -5.817 1.00 73.69 251 LEU A CA 1
ATOM 1955 C C . LEU A 1 251 ? -25.921 -34.960 -4.438 1.00 73.69 251 LEU A C 1
ATOM 1957 O O . LEU A 1 251 ? -25.177 -35.024 -3.460 1.00 73.69 251 LEU A O 1
ATOM 1961 N N . ILE A 1 252 ? -27.231 -35.217 -4.354 1.00 75.56 252 ILE A N 1
ATOM 1962 C CA . ILE A 1 252 ? -27.910 -35.550 -3.094 1.00 75.56 252 ILE A CA 1
ATOM 1963 C C . ILE A 1 252 ? -27.400 -36.881 -2.532 1.00 75.56 252 ILE A C 1
ATOM 1965 O O . ILE A 1 252 ? -27.133 -36.967 -1.332 1.00 75.56 252 ILE A O 1
ATOM 1969 N N . THR A 1 253 ? -27.218 -37.893 -3.381 1.00 78.38 253 THR A N 1
ATOM 1970 C CA . THR A 1 253 ? -26.681 -39.196 -2.967 1.00 78.38 253 THR A CA 1
ATOM 1971 C C . THR A 1 253 ? -25.250 -39.056 -2.456 1.00 78.38 253 THR A C 1
ATOM 1973 O O . THR A 1 253 ? -24.969 -39.461 -1.335 1.00 78.38 253 THR A O 1
ATOM 1976 N N . ALA A 1 254 ? -24.372 -38.369 -3.191 1.00 73.06 254 ALA A N 1
ATOM 1977 C CA . ALA A 1 254 ? -22.987 -38.162 -2.770 1.00 73.06 254 ALA A CA 1
ATOM 1978 C C . ALA A 1 254 ? -22.863 -37.324 -1.484 1.00 73.06 254 ALA A C 1
ATOM 1980 O O . ALA A 1 254 ? -21.926 -37.499 -0.704 1.00 73.06 254 ALA A O 1
ATOM 1981 N N . VAL A 1 255 ? -23.786 -36.389 -1.237 1.00 73.31 255 VAL A N 1
ATOM 1982 C CA . VAL A 1 255 ? -23.839 -35.637 0.028 1.00 73.31 255 VAL A CA 1
ATOM 1983 C C . VAL A 1 255 ? -24.296 -36.529 1.184 1.00 73.31 255 VAL A C 1
ATOM 1985 O O . VAL A 1 255 ? -23.723 -36.431 2.270 1.00 73.31 255 VAL A O 1
ATOM 1988 N N . LYS A 1 256 ? -25.281 -37.410 0.966 1.00 77.38 256 LYS A N 1
ATOM 1989 C CA . LYS A 1 256 ? -25.720 -38.383 1.978 1.00 77.38 256 LYS A CA 1
ATOM 1990 C C . LYS A 1 256 ? -24.610 -39.372 2.329 1.00 77.38 256 LYS A C 1
ATOM 1992 O O . LYS A 1 256 ? -24.274 -39.475 3.503 1.00 77.38 256 LYS A O 1
ATOM 1997 N N . THR A 1 257 ? -23.964 -39.977 1.333 1.00 76.00 257 THR A N 1
ATOM 1998 C CA . THR A 1 257 ? -22.877 -40.943 1.545 1.00 76.00 257 THR A CA 1
ATOM 1999 C C . THR A 1 257 ? -21.716 -40.327 2.326 1.00 76.00 257 THR A C 1
ATOM 2001 O O . THR A 1 257 ? -21.300 -40.880 3.335 1.00 76.00 257 THR A O 1
ATOM 2004 N N . ARG A 1 258 ? -21.263 -39.113 1.977 1.00 75.44 258 ARG A N 1
ATOM 2005 C CA . ARG A 1 258 ? -20.195 -38.438 2.744 1.00 75.44 258 ARG A CA 1
ATOM 2006 C C . ARG A 1 258 ? -20.596 -38.102 4.178 1.00 75.44 258 ARG A C 1
ATOM 2008 O O . ARG A 1 258 ? -19.745 -38.046 5.063 1.00 75.44 258 ARG A O 1
ATOM 2015 N N . ARG A 1 259 ? -21.879 -37.816 4.417 1.00 73.12 259 ARG A N 1
ATOM 2016 C CA . ARG A 1 259 ? -22.395 -37.550 5.764 1.00 73.12 259 ARG A CA 1
ATOM 2017 C C . ARG A 1 259 ? -22.411 -38.827 6.601 1.00 73.12 259 ARG A C 1
ATOM 2019 O O . ARG A 1 259 ? -22.056 -38.760 7.773 1.00 73.12 259 ARG A O 1
ATOM 2026 N N . GLU A 1 260 ? -22.783 -39.951 6.001 1.00 74.75 260 GLU A N 1
ATOM 2027 C CA . GLU A 1 260 ? -22.768 -41.276 6.626 1.00 74.75 260 GLU A CA 1
ATOM 2028 C C . GLU A 1 260 ? -21.333 -41.742 6.906 1.00 74.75 260 GLU A C 1
ATOM 2030 O O . GLU A 1 260 ? -21.031 -42.120 8.034 1.00 74.75 260 GLU A O 1
ATOM 2035 N N . GLU A 1 261 ? -20.410 -41.591 5.951 1.00 67.94 261 GLU A N 1
ATOM 2036 C CA . GLU A 1 261 ? -18.978 -41.876 6.130 1.00 67.94 261 GLU A CA 1
ATOM 2037 C C . GLU A 1 261 ? -18.357 -41.021 7.245 1.00 67.94 261 GLU A C 1
ATOM 2039 O O . GLU A 1 261 ? -17.642 -41.529 8.107 1.00 67.94 261 GLU A O 1
ATOM 2044 N N . ALA A 1 262 ? -18.669 -39.721 7.288 1.00 60.84 262 ALA A N 1
ATOM 2045 C CA . ALA A 1 262 ? -18.178 -38.824 8.334 1.00 60.84 262 ALA A CA 1
ATOM 2046 C C . ALA A 1 262 ? -18.795 -39.115 9.713 1.00 60.84 262 ALA A C 1
ATOM 2048 O O . ALA A 1 262 ? -18.179 -38.816 10.738 1.00 60.84 262 ALA A O 1
ATOM 2049 N N . GLN A 1 263 ? -20.008 -39.669 9.757 1.00 67.50 263 GLN A N 1
ATOM 2050 C CA . GLN A 1 263 ? -20.617 -40.147 10.996 1.00 67.50 263 GLN A CA 1
ATOM 2051 C C . GLN A 1 263 ? -19.972 -41.462 11.439 1.00 67.50 263 GLN A C 1
ATOM 2053 O O . GLN A 1 263 ? -19.556 -41.548 12.589 1.00 67.50 263 GLN A O 1
ATOM 2058 N N . ALA A 1 264 ? -19.775 -42.428 10.541 1.00 65.88 264 ALA A N 1
ATOM 2059 C CA . ALA A 1 264 ? -19.084 -43.683 10.835 1.00 65.88 264 ALA A CA 1
ATOM 2060 C C . ALA A 1 264 ? -17.647 -43.450 11.337 1.00 65.88 264 ALA A C 1
ATOM 2062 O O . ALA A 1 264 ? -17.224 -44.053 12.321 1.00 65.88 264 ALA A O 1
ATOM 2063 N N . PHE A 1 265 ? -16.929 -42.488 10.749 1.00 53.19 265 PHE A N 1
ATOM 2064 C CA . PHE A 1 265 ? -15.577 -42.117 11.177 1.00 53.19 265 PHE A CA 1
ATOM 2065 C C . PHE A 1 265 ? -15.532 -41.465 12.573 1.00 53.19 265 PHE A C 1
ATOM 2067 O O . PHE A 1 265 ? -14.514 -41.539 13.256 1.00 53.19 265 PHE A O 1
ATOM 2074 N N . LYS A 1 266 ? -16.630 -40.849 13.037 1.00 53.53 266 LYS A N 1
ATOM 2075 C CA . LYS A 1 266 ? -16.738 -40.304 14.404 1.00 53.53 266 LYS A CA 1
ATOM 2076 C C . LYS A 1 266 ? -17.008 -41.367 15.471 1.00 53.53 266 LYS A C 1
ATOM 2078 O O . LYS A 1 266 ? -16.783 -41.080 16.643 1.00 53.53 266 LYS A O 1
ATOM 2083 N N . PHE A 1 267 ? -17.489 -42.550 15.086 1.00 47.81 267 PHE A N 1
ATOM 2084 C CA . PHE A 1 267 ? -17.872 -43.623 16.012 1.00 47.81 267 PHE A CA 1
ATOM 2085 C C . PHE A 1 267 ? -16.939 -44.844 15.969 1.00 47.81 267 PHE A C 1
ATOM 2087 O O . PHE A 1 267 ? -17.208 -45.827 16.654 1.00 47.81 267 PHE A O 1
ATOM 2094 N N . SER A 1 268 ? -15.835 -44.792 15.218 1.00 35.62 268 SER A N 1
ATOM 2095 C CA . SER A 1 268 ? -14.836 -45.865 15.235 1.00 35.62 268 SER A CA 1
ATOM 2096 C C . SER A 1 268 ? -13.964 -45.760 16.500 1.00 35.62 268 SER A C 1
ATOM 2098 O O . SER A 1 268 ? -13.352 -44.707 16.710 1.00 35.62 268 SER A O 1
ATOM 2100 N N . PRO A 1 269 ? -13.882 -46.801 17.352 1.00 41.81 269 PRO A N 1
ATOM 2101 C CA . PRO A 1 269 ? -12.955 -46.821 18.482 1.00 41.81 269 PRO A CA 1
ATOM 2102 C C . PRO A 1 269 ? -11.507 -46.806 17.970 1.00 41.81 269 PRO A C 1
ATOM 2104 O O . PRO A 1 269 ? -11.233 -47.355 16.901 1.00 41.81 269 PRO A O 1
ATOM 2107 N N . ARG A 1 270 ? -10.605 -46.157 18.717 1.00 41.16 270 ARG A N 1
ATOM 2108 C CA . ARG A 1 270 ? -9.153 -46.265 18.504 1.00 41.16 270 ARG A CA 1
ATOM 2109 C C . ARG A 1 270 ? -8.648 -47.654 18.862 1.00 41.16 270 ARG A C 1
ATOM 2111 O O . ARG A 1 270 ? -9.177 -48.210 19.849 1.00 41.16 270 ARG A O 1
#